Protein AF-A0A7Y4ZW17-F1 (afdb_monomer_lite)

Secondary structure (DSSP, 8-state):
---------PPP-----TT-GGGEETTEE---THHHHHHHHIIIIIHHHHHHHHHHHHHTSTT-HHHHHHHHHHHHHHHHHHHHHHHHHHHHHHHHHHHHHHHHHTT-HHHHHHHHHHHHHH---HHHHHHHHHHHHHHHHHTT-HHHHHHHHHHHHHTS-TTS-HHHHHHHHHHHHHHHHHHHHHHT-HHHHHHHHHHHHHHHHHHHH--SHHHHHHHSS-TTTHHHHHHHHTSSTT--HHHHHHHHHHHHHHHTT-HHHHHHHHHHTHHHHHHH--HHHHHHHHHHHHHHHHHHHHHHHTTS--PPPPPPPP-SHHHHHHHHHHSTT------

Structure (mmCIF, N/CA/C/O backbone):
data_AF-A0A7Y4ZW17-F1
#
_entry.id   AF-A0A7Y4ZW17-F1
#
loop_
_atom_site.group_PDB
_atom_site.id
_atom_site.type_symbol
_atom_site.label_atom_id
_atom_site.label_alt_id
_atom_site.label_comp_id
_atom_site.label_asym_id
_atom_site.label_entity_id
_atom_site.label_seq_id
_atom_site.pdbx_PDB_ins_code
_atom_site.Cartn_x
_atom_site.Cartn_y
_atom_site.Cartn_z
_atom_site.occupancy
_atom_site.B_iso_or_equiv
_atom_site.auth_seq_id
_atom_site.auth_comp_id
_atom_site.auth_asym_id
_atom_site.auth_atom_id
_atom_site.pdbx_PDB_model_num
ATOM 1 N N . MET A 1 1 ? 26.523 16.637 28.350 1.00 40.78 1 MET A N 1
ATOM 2 C CA . MET A 1 1 ? 26.643 15.322 27.684 1.00 40.78 1 MET A CA 1
ATOM 3 C C . MET A 1 1 ? 25.405 14.514 28.031 1.00 40.78 1 MET A C 1
ATOM 5 O O . MET A 1 1 ? 25.320 14.005 29.138 1.00 40.78 1 MET A O 1
ATOM 9 N N . ALA A 1 2 ? 24.405 14.506 27.150 1.00 38.03 2 ALA A N 1
ATOM 10 C CA . ALA A 1 2 ? 23.220 13.669 27.326 1.00 38.03 2 ALA A CA 1
ATOM 11 C C . ALA A 1 2 ? 23.544 12.246 26.834 1.00 38.03 2 ALA A C 1
ATOM 13 O O . ALA A 1 2 ? 24.223 12.121 25.811 1.00 38.03 2 ALA A O 1
ATOM 14 N N . PRO A 1 3 ? 23.116 11.188 27.540 1.00 51.50 3 PRO A N 1
ATOM 15 C CA . PRO A 1 3 ? 23.379 9.822 27.116 1.00 51.50 3 PRO A CA 1
ATOM 16 C C . PRO A 1 3 ? 22.641 9.554 25.802 1.00 51.50 3 PRO A C 1
ATOM 18 O O . PRO A 1 3 ? 21.432 9.765 25.705 1.00 51.50 3 PRO A O 1
ATOM 21 N N . HIS A 1 4 ? 23.383 9.106 24.788 1.00 37.06 4 HIS A N 1
ATOM 22 C CA . HIS A 1 4 ? 22.825 8.557 23.558 1.00 37.06 4 HIS A CA 1
ATOM 23 C C . HIS A 1 4 ? 21.960 7.349 23.926 1.00 37.06 4 HIS A C 1
ATOM 25 O O . HIS A 1 4 ? 22.468 6.254 24.159 1.00 37.06 4 HIS A O 1
ATOM 31 N N . GLY A 1 5 ? 20.651 7.575 24.044 1.00 39.25 5 GLY A N 1
ATOM 32 C CA . GLY A 1 5 ? 19.679 6.510 24.210 1.00 39.25 5 GLY A CA 1
ATOM 33 C C . GLY A 1 5 ? 19.800 5.552 23.035 1.00 39.25 5 GLY A C 1
ATOM 34 O O . GLY A 1 5 ? 19.786 5.991 21.885 1.00 39.25 5 GLY A O 1
ATOM 35 N N . ASN A 1 6 ? 19.943 4.262 23.346 1.00 39.78 6 ASN A N 1
ATOM 36 C CA . ASN A 1 6 ? 19.816 3.165 22.398 1.00 39.78 6 ASN A CA 1
ATOM 37 C C . ASN A 1 6 ? 18.575 3.415 21.539 1.00 39.78 6 ASN A C 1
ATOM 39 O O . ASN A 1 6 ? 17.450 3.245 22.009 1.00 39.78 6 ASN A O 1
ATOM 43 N N . THR A 1 7 ? 18.769 3.850 20.295 1.00 39.09 7 THR A N 1
ATOM 44 C CA . THR A 1 7 ? 17.712 3.806 19.297 1.00 39.09 7 THR A CA 1
ATOM 45 C C . THR A 1 7 ? 17.320 2.337 19.195 1.00 39.09 7 THR A C 1
ATOM 47 O O . THR A 1 7 ? 18.188 1.522 18.869 1.00 39.09 7 THR A O 1
ATOM 50 N N . PRO A 1 8 ? 16.073 1.954 19.535 1.00 42.62 8 PRO A N 1
ATOM 51 C CA . PRO A 1 8 ? 15.635 0.584 19.333 1.00 42.62 8 PRO A CA 1
ATOM 52 C C . PRO A 1 8 ? 15.929 0.253 17.875 1.00 42.62 8 PRO A C 1
ATOM 54 O O . PRO A 1 8 ? 15.522 0.996 16.976 1.00 42.62 8 PRO A O 1
ATOM 57 N N . SER A 1 9 ? 16.733 -0.790 17.660 1.00 40.03 9 SER A N 1
ATOM 58 C CA . SER A 1 9 ? 17.043 -1.291 16.330 1.00 40.03 9 SER A CA 1
ATOM 59 C C . SER A 1 9 ? 15.716 -1.440 15.608 1.00 40.03 9 SER A C 1
ATOM 61 O O . SER A 1 9 ? 14.837 -2.171 16.069 1.00 40.03 9 SER A O 1
ATOM 63 N N . ALA A 1 10 ? 15.535 -0.658 14.537 1.00 38.03 10 ALA A N 1
ATOM 64 C CA . ALA A 1 10 ? 14.322 -0.720 13.744 1.00 38.03 10 ALA A CA 1
ATOM 65 C C . ALA A 1 10 ? 14.086 -2.203 13.431 1.00 38.03 10 ALA A C 1
ATOM 67 O O . ALA A 1 10 ? 15.030 -2.849 12.957 1.00 38.03 10 ALA A O 1
ATOM 68 N N . PRO A 1 11 ? 12.907 -2.765 13.765 1.00 43.19 11 PRO A N 1
ATOM 69 C CA . PRO A 1 11 ? 12.639 -4.168 13.508 1.00 43.19 11 PRO A CA 1
ATOM 70 C C . PRO A 1 11 ? 12.982 -4.413 12.046 1.00 43.19 11 PRO A C 1
ATOM 72 O O . PRO A 1 11 ? 12.524 -3.660 11.180 1.00 43.19 11 PRO A O 1
ATOM 75 N N . ALA A 1 12 ? 13.882 -5.372 11.799 1.00 41.56 12 ALA A N 1
ATOM 76 C CA . ALA A 1 12 ? 14.305 -5.722 10.454 1.00 41.56 12 ALA A CA 1
ATOM 77 C C . ALA A 1 12 ? 13.032 -5.855 9.625 1.00 41.56 12 ALA A C 1
ATOM 79 O O . ALA A 1 12 ? 12.174 -6.662 9.983 1.00 41.56 12 ALA A O 1
ATOM 80 N N . VAL A 1 13 ? 12.870 -4.990 8.613 1.00 40.97 13 VAL A N 1
ATOM 81 C CA . VAL A 1 13 ? 11.677 -4.987 7.762 1.00 40.97 13 VAL A CA 1
ATOM 82 C C . VAL A 1 13 ? 11.509 -6.432 7.324 1.00 40.97 13 VAL A C 1
ATOM 84 O O . VAL A 1 13 ? 12.425 -6.930 6.659 1.00 40.97 13 VAL A O 1
ATOM 87 N N . PRO A 1 14 ? 10.446 -7.134 7.763 1.00 46.31 14 PRO A N 1
ATOM 88 C CA . PRO A 1 14 ? 10.326 -8.547 7.485 1.00 46.31 14 PRO A CA 1
ATOM 89 C C . PRO A 1 14 ? 10.410 -8.661 5.976 1.00 46.31 14 PRO A C 1
ATOM 91 O O . PRO A 1 14 ? 9.645 -8.008 5.260 1.00 46.31 14 PRO A O 1
ATOM 94 N N . VAL A 1 15 ? 11.429 -9.387 5.504 1.00 49.66 15 VAL A N 1
ATOM 95 C CA . VAL A 1 15 ? 11.548 -9.781 4.105 1.00 49.66 15 VAL A CA 1
ATOM 96 C C . VAL A 1 15 ? 10.171 -10.301 3.761 1.00 49.66 15 VAL A C 1
ATOM 98 O O . VAL A 1 15 ? 9.761 -11.293 4.358 1.00 49.66 15 VAL A O 1
ATOM 101 N N . ALA A 1 16 ? 9.447 -9.530 2.939 1.00 54.59 16 ALA A N 1
ATOM 102 C CA . ALA A 1 16 ? 8.042 -9.738 2.635 1.00 54.59 16 ALA A CA 1
ATOM 103 C C . ALA A 1 16 ? 7.811 -11.238 2.522 1.00 54.59 16 ALA A C 1
ATOM 105 O O . ALA A 1 16 ? 8.416 -11.858 1.643 1.00 54.59 16 ALA A O 1
ATOM 106 N N . ASP A 1 17 ? 7.083 -11.795 3.496 1.00 62.78 17 ASP A N 1
ATOM 107 C CA . ASP A 1 17 ? 7.060 -13.234 3.724 1.00 62.78 17 ASP A CA 1
ATOM 108 C C . ASP A 1 17 ? 6.802 -13.905 2.377 1.00 62.78 17 ASP A C 1
ATOM 110 O O . ASP A 1 17 ? 5.799 -13.616 1.718 1.00 62.78 17 ASP A O 1
ATOM 114 N N . ALA A 1 18 ? 7.744 -14.725 1.903 1.00 62.88 18 ALA A N 1
ATOM 115 C CA . ALA A 1 18 ? 7.663 -15.341 0.578 1.00 62.88 18 ALA A CA 1
ATOM 116 C C . ALA A 1 18 ? 6.393 -16.209 0.425 1.00 62.88 18 ALA A C 1
ATOM 118 O O . ALA A 1 18 ? 6.047 -16.646 -0.682 1.00 62.88 18 ALA A O 1
ATOM 119 N N . GLN A 1 19 ? 5.706 -16.453 1.544 1.00 80.06 19 GLN A N 1
ATOM 120 C CA . GLN A 1 19 ? 4.436 -17.144 1.666 1.00 80.06 19 GLN A CA 1
ATOM 121 C C . GLN A 1 19 ? 3.202 -16.237 1.522 1.00 80.06 19 GLN A C 1
ATOM 123 O O . GLN A 1 19 ? 2.130 -16.758 1.221 1.00 80.06 19 GLN A O 1
ATOM 128 N N . ASN A 1 20 ? 3.321 -14.913 1.663 1.00 84.62 20 ASN A N 1
ATOM 129 C CA . ASN A 1 20 ? 2.179 -14.003 1.593 1.00 84.62 20 ASN A CA 1
ATOM 130 C C . ASN A 1 20 ? 1.561 -14.020 0.183 1.00 84.62 20 ASN A C 1
ATOM 132 O O . ASN A 1 20 ? 2.193 -13.705 -0.835 1.00 84.62 20 ASN A O 1
ATOM 136 N N . ARG A 1 21 ? 0.290 -14.431 0.135 1.00 89.00 21 ARG A N 1
ATOM 137 C CA . ARG A 1 21 ? -0.445 -14.722 -1.102 1.00 89.00 21 ARG A CA 1
ATOM 138 C C . ARG A 1 21 ? -0.661 -13.490 -1.970 1.00 89.00 21 ARG A C 1
ATOM 140 O O . ARG A 1 21 ? -0.720 -13.614 -3.191 1.00 89.00 21 ARG A O 1
ATOM 147 N N . TYR A 1 22 ? -0.692 -12.302 -1.374 1.00 89.44 22 TYR A N 1
ATOM 148 C CA . TYR A 1 22 ? -0.877 -11.049 -2.098 1.00 89.44 22 TYR A CA 1
ATOM 149 C C . TYR A 1 22 ? 0.342 -10.685 -2.953 1.00 89.44 22 TYR A C 1
ATOM 151 O O . TYR A 1 22 ? 0.195 -10.008 -3.972 1.00 89.44 22 TYR A O 1
ATOM 159 N N . PHE A 1 23 ? 1.523 -11.233 -2.642 1.00 87.12 23 PHE A N 1
ATOM 160 C CA . PHE A 1 23 ? 2.715 -11.133 -3.489 1.00 87.12 23 PHE A CA 1
ATOM 161 C C . PHE A 1 23 ? 2.816 -12.238 -4.547 1.00 87.12 23 PHE A C 1
ATOM 163 O O . PHE A 1 23 ? 3.849 -12.341 -5.212 1.00 87.12 23 PHE A O 1
ATOM 170 N N . ARG A 1 24 ? 1.790 -13.082 -4.726 1.00 85.75 24 ARG A N 1
ATOM 171 C CA . ARG A 1 24 ? 1.822 -14.215 -5.659 1.00 85.75 24 ARG A CA 1
ATOM 172 C C . ARG A 1 24 ? 0.775 -14.088 -6.760 1.00 85.75 24 ARG A C 1
ATOM 174 O O . ARG A 1 24 ? -0.412 -13.956 -6.490 1.00 85.75 24 ARG A O 1
ATOM 181 N N . ARG A 1 25 ? 1.214 -14.235 -8.012 1.00 81.25 25 ARG A N 1
ATOM 182 C CA . ARG A 1 25 ? 0.354 -14.319 -9.200 1.00 81.25 25 ARG A CA 1
ATOM 183 C C . ARG A 1 25 ? 0.498 -15.700 -9.832 1.00 81.25 25 ARG A C 1
ATOM 185 O O . ARG A 1 25 ? 1.595 -16.077 -10.244 1.00 81.25 25 ARG A O 1
ATOM 192 N N . GLY A 1 26 ? -0.591 -16.470 -9.888 1.00 77.06 26 GLY A N 1
ATOM 193 C CA . GLY A 1 26 ? -0.573 -17.839 -10.428 1.00 77.06 26 GLY A CA 1
ATOM 194 C C . GLY A 1 26 ? 0.421 -18.760 -9.705 1.00 77.06 26 GLY A C 1
ATOM 195 O O . GLY A 1 26 ? 1.160 -19.499 -10.348 1.00 77.06 26 GLY A O 1
ATOM 196 N N . GLY A 1 27 ? 0.528 -18.634 -8.376 1.00 76.69 27 GLY A N 1
ATOM 197 C CA . GLY A 1 27 ? 1.452 -19.414 -7.541 1.00 76.69 27 GLY A CA 1
ATOM 198 C C . GLY A 1 27 ? 2.922 -18.976 -7.592 1.00 76.69 27 GLY A C 1
ATOM 199 O O . GLY A 1 27 ? 3.729 -19.456 -6.798 1.00 76.69 27 GLY A O 1
ATOM 200 N N . ARG A 1 28 ? 3.289 -18.036 -8.472 1.00 78.31 28 ARG A N 1
ATOM 201 C CA . ARG A 1 28 ? 4.648 -17.485 -8.562 1.00 78.31 28 ARG A CA 1
ATOM 202 C C . ARG A 1 28 ? 4.730 -16.159 -7.822 1.00 78.31 28 ARG A C 1
ATOM 204 O O . ARG A 1 28 ? 3.830 -15.332 -7.947 1.00 78.31 28 ARG A O 1
ATOM 211 N N . LEU A 1 29 ? 5.827 -15.934 -7.099 1.00 80.31 29 LEU A N 1
ATOM 212 C CA . LEU A 1 29 ? 6.138 -14.613 -6.554 1.00 80.31 29 LEU A CA 1
ATOM 213 C C . LEU A 1 29 ? 6.155 -13.598 -7.697 1.00 80.31 29 LEU A C 1
ATOM 215 O O . LEU A 1 29 ? 6.773 -13.840 -8.740 1.00 80.31 29 LEU A O 1
ATOM 219 N N . VAL A 1 30 ? 5.464 -12.477 -7.504 1.00 77.12 30 VAL A N 1
ATOM 220 C CA . VAL A 1 30 ? 5.520 -11.332 -8.407 1.00 77.12 30 VAL A CA 1
ATOM 221 C C . VAL A 1 30 ? 6.983 -10.889 -8.441 1.00 77.12 30 VAL A C 1
ATOM 223 O O . VAL A 1 30 ? 7.502 -10.339 -7.470 1.00 77.12 30 VAL A O 1
ATOM 226 N N . ARG A 1 31 ? 7.678 -11.271 -9.524 1.00 63.75 31 ARG A N 1
ATOM 227 C CA . ARG A 1 31 ? 9.139 -11.186 -9.657 1.00 63.75 31 ARG A CA 1
ATOM 228 C C . ARG A 1 31 ? 9.640 -9.770 -9.360 1.00 63.75 31 ARG A C 1
ATOM 230 O O . ARG A 1 31 ? 8.960 -8.781 -9.623 1.00 63.75 31 ARG A O 1
ATOM 237 N N . GLY A 1 32 ? 10.851 -9.698 -8.806 1.00 67.88 32 GLY A N 1
ATOM 238 C CA . GLY A 1 32 ? 11.499 -8.447 -8.420 1.00 67.88 32 GLY A CA 1
ATOM 239 C C . GLY A 1 32 ? 11.709 -7.472 -9.584 1.00 67.88 32 GLY A C 1
ATOM 240 O O . GLY A 1 32 ? 11.602 -7.823 -10.757 1.00 67.88 32 GLY A O 1
ATOM 241 N N . ARG A 1 33 ? 12.077 -6.234 -9.237 1.00 79.00 33 ARG A N 1
ATOM 242 C CA . ARG A 1 33 ? 12.256 -5.093 -10.161 1.00 79.00 33 ARG A CA 1
ATOM 243 C C . ARG A 1 33 ? 13.288 -5.339 -11.272 1.00 79.00 33 ARG A C 1
ATOM 245 O O . ARG A 1 33 ? 13.320 -4.593 -12.237 1.00 79.00 33 ARG A O 1
ATOM 252 N N . LEU A 1 34 ? 14.121 -6.369 -11.138 1.00 82.69 34 LEU A N 1
ATOM 253 C CA . LEU A 1 34 ? 15.294 -6.599 -11.976 1.00 82.69 34 LEU A CA 1
ATOM 254 C C . LEU A 1 34 ? 14.965 -6.741 -13.457 1.00 82.69 34 LEU A C 1
ATOM 256 O O . LEU A 1 34 ? 15.614 -6.090 -14.258 1.00 82.69 34 LEU A O 1
ATOM 260 N N . LEU A 1 35 ? 13.965 -7.544 -13.828 1.00 84.44 35 LEU A N 1
ATOM 261 C CA . LEU A 1 35 ? 13.650 -7.759 -15.241 1.00 84.44 35 LEU A CA 1
ATOM 262 C C . LEU A 1 35 ? 13.133 -6.482 -15.929 1.00 84.44 35 LEU A C 1
ATOM 264 O O . LEU A 1 35 ? 13.744 -6.076 -16.914 1.00 84.44 35 LEU A O 1
ATOM 268 N N . PRO A 1 36 ? 12.071 -5.807 -15.439 1.00 84.12 36 PRO A N 1
ATOM 269 C CA . PRO A 1 36 ? 11.607 -4.575 -16.074 1.00 84.12 36 PRO A CA 1
ATOM 270 C C . PRO A 1 36 ? 12.647 -3.451 -16.002 1.00 84.12 36 PRO A C 1
ATOM 272 O O . PRO A 1 36 ? 12.784 -2.704 -16.967 1.00 84.12 36 PRO A O 1
ATOM 275 N N . SER A 1 37 ? 13.426 -3.356 -14.917 1.00 85.31 37 SER A N 1
ATOM 276 C CA . SER A 1 37 ? 14.531 -2.397 -14.834 1.00 85.31 37 SER A CA 1
ATOM 277 C C . SER A 1 37 ? 15.639 -2.710 -15.839 1.00 85.31 37 SER A C 1
ATOM 279 O O . SER A 1 37 ? 16.103 -1.802 -16.513 1.00 85.31 37 SER A O 1
ATOM 281 N N . ALA A 1 38 ? 16.060 -3.967 -15.976 1.00 86.81 38 ALA A N 1
ATOM 282 C CA . ALA A 1 38 ? 17.097 -4.358 -16.929 1.00 86.81 38 ALA A CA 1
ATOM 283 C C . ALA A 1 38 ? 16.641 -4.135 -18.371 1.00 86.81 38 ALA A C 1
ATOM 285 O O . ALA A 1 38 ? 17.423 -3.649 -19.178 1.00 86.81 38 ALA A O 1
ATOM 286 N N . LEU A 1 39 ? 15.374 -4.428 -18.678 1.00 86.12 39 LEU A N 1
ATOM 287 C CA . LEU A 1 39 ? 14.802 -4.143 -19.989 1.00 86.12 39 LEU A CA 1
ATOM 288 C C . LEU A 1 39 ? 14.816 -2.641 -20.271 1.00 86.12 39 LEU A C 1
ATOM 290 O O . LEU A 1 39 ? 15.387 -2.240 -21.273 1.00 86.12 39 LEU A O 1
ATOM 294 N N . LEU A 1 40 ? 14.267 -1.814 -19.375 1.00 84.81 40 LEU A N 1
ATOM 295 C CA . LEU A 1 40 ? 14.151 -0.372 -19.607 1.00 84.81 40 LEU A CA 1
ATOM 296 C C . LEU A 1 40 ? 15.491 0.363 -19.534 1.00 84.81 40 LEU A C 1
ATOM 298 O O . LEU A 1 40 ? 15.818 1.115 -20.441 1.00 84.81 40 LEU A O 1
ATOM 302 N N . PHE A 1 41 ? 16.286 0.170 -18.481 1.00 85.94 41 PHE A N 1
ATOM 303 C CA . PHE A 1 41 ? 17.579 0.851 -18.352 1.00 85.94 41 PHE A CA 1
ATOM 304 C C . PHE A 1 41 ? 18.628 0.270 -19.300 1.00 85.94 41 PHE A C 1
ATOM 306 O O . PHE A 1 41 ? 19.450 1.016 -19.830 1.00 85.94 41 PHE A O 1
ATOM 313 N N . GLY A 1 42 ? 18.585 -1.039 -19.558 1.00 86.81 42 GLY A N 1
ATOM 314 C CA . GLY A 1 42 ? 19.458 -1.671 -20.542 1.00 86.81 42 GLY A CA 1
ATOM 315 C C . GLY A 1 42 ? 19.196 -1.146 -21.949 1.00 86.81 42 GLY A C 1
ATOM 316 O O . GLY A 1 42 ? 20.148 -0.866 -22.670 1.00 86.81 42 GLY A O 1
ATOM 317 N N . SER A 1 43 ? 17.934 -0.931 -22.326 1.00 86.06 43 SER A N 1
ATOM 318 C CA . SER A 1 43 ? 17.590 -0.397 -23.645 1.00 86.06 43 SER A CA 1
ATOM 319 C C . SER A 1 43 ? 17.699 1.131 -23.741 1.00 86.06 43 SER A C 1
ATOM 321 O O . SER A 1 43 ? 17.967 1.645 -24.822 1.00 86.06 43 SER A O 1
ATOM 323 N N . LEU A 1 44 ? 17.531 1.861 -22.632 1.00 87.88 44 LEU A N 1
ATOM 324 C CA . LEU A 1 44 ? 17.635 3.324 -22.597 1.00 87.88 44 LEU A CA 1
ATOM 325 C C . LEU A 1 44 ? 19.087 3.811 -22.516 1.00 87.88 44 LEU A C 1
ATOM 327 O O . LEU A 1 44 ? 19.443 4.778 -23.180 1.00 87.88 44 LEU A O 1
ATOM 331 N N . LEU A 1 45 ? 19.916 3.169 -21.689 1.00 89.00 45 LEU A N 1
ATOM 332 C CA . LEU A 1 45 ? 21.293 3.601 -21.429 1.00 89.00 45 LEU A CA 1
ATOM 333 C C . LEU A 1 45 ? 22.316 2.612 -21.984 1.00 89.00 45 LEU A C 1
ATOM 335 O O . LEU A 1 45 ? 23.284 3.035 -22.602 1.00 89.00 45 LEU A O 1
ATOM 339 N N . GLY A 1 46 ? 22.114 1.307 -21.801 1.00 92.12 46 GLY A N 1
ATOM 340 C CA . GLY A 1 46 ? 23.103 0.294 -22.180 1.00 92.12 46 GLY A CA 1
ATOM 341 C C . GLY A 1 46 ? 23.314 0.192 -23.692 1.00 92.12 46 GLY A C 1
ATOM 342 O O . GLY A 1 46 ? 24.374 0.550 -24.204 1.00 92.12 46 GLY A O 1
ATOM 343 N N . ALA A 1 47 ? 22.297 -0.283 -24.411 1.00 92.19 47 ALA A N 1
ATOM 344 C CA . ALA A 1 47 ? 22.384 -0.534 -25.846 1.00 92.19 47 ALA A CA 1
ATOM 345 C C . ALA A 1 47 ? 22.725 0.730 -26.660 1.00 92.19 47 ALA A C 1
ATOM 347 O O . ALA A 1 47 ? 23.642 0.650 -27.477 1.00 92.19 47 ALA A O 1
ATOM 348 N N . PRO A 1 48 ? 22.104 1.906 -26.423 1.00 94.25 48 PRO A N 1
ATOM 349 C CA . PRO A 1 48 ? 22.460 3.117 -27.153 1.00 94.25 48 PRO A CA 1
ATOM 350 C C . PRO A 1 48 ? 23.906 3.543 -26.904 1.00 94.25 48 PRO A C 1
ATOM 352 O O . PRO A 1 48 ? 24.594 3.891 -27.855 1.00 94.25 48 PRO A O 1
ATOM 355 N N . THR A 1 49 ? 24.407 3.450 -25.666 1.00 93.94 49 THR A N 1
ATOM 356 C CA . THR A 1 49 ? 25.802 3.810 -25.361 1.00 93.94 49 THR A CA 1
ATOM 357 C C . THR A 1 49 ? 26.780 2.900 -26.094 1.00 93.94 49 THR A C 1
ATOM 359 O O . THR A 1 49 ? 27.697 3.393 -26.745 1.00 93.94 49 THR A O 1
ATOM 362 N N . VAL A 1 50 ? 26.568 1.580 -26.047 1.00 95.62 50 VAL A N 1
ATOM 363 C CA . VAL A 1 50 ? 27.424 0.619 -26.763 1.00 95.62 50 VAL A CA 1
ATOM 364 C C . VAL A 1 50 ? 27.402 0.891 -28.267 1.00 95.62 50 VAL A C 1
ATOM 366 O O . VAL A 1 50 ? 28.454 0.932 -28.898 1.00 95.62 50 VAL A O 1
ATOM 369 N N . LEU A 1 51 ? 26.224 1.134 -28.843 1.00 96.31 51 LEU A N 1
ATOM 370 C CA . LEU A 1 51 ? 26.077 1.405 -30.273 1.00 96.31 51 LEU A CA 1
ATOM 371 C C . LEU A 1 51 ? 26.691 2.746 -30.694 1.00 96.31 51 LEU A C 1
ATOM 373 O O . LEU A 1 51 ? 27.280 2.818 -31.767 1.00 96.31 51 LEU A O 1
ATOM 377 N N . VAL A 1 52 ? 26.618 3.785 -29.858 1.00 96.38 52 VAL A N 1
ATOM 378 C CA . VAL A 1 52 ? 27.290 5.072 -30.106 1.00 96.38 52 VAL A CA 1
ATOM 379 C C . VAL A 1 52 ? 28.810 4.918 -30.048 1.00 96.38 52 VAL A C 1
ATOM 381 O O . VAL A 1 52 ? 29.505 5.454 -30.908 1.00 96.38 52 VAL A O 1
ATOM 384 N N . VAL A 1 53 ? 29.337 4.151 -29.088 1.00 97.12 53 VAL A N 1
ATOM 385 C CA . VAL A 1 53 ? 30.777 3.847 -29.020 1.00 97.12 53 VAL A CA 1
ATOM 386 C C . VAL A 1 53 ? 31.226 3.090 -30.270 1.00 97.12 53 VAL A C 1
ATOM 388 O O . VAL A 1 53 ? 32.223 3.466 -30.881 1.00 97.12 53 VAL A O 1
ATOM 391 N N . LEU A 1 54 ? 30.471 2.074 -30.699 1.00 97.12 54 LEU A N 1
ATOM 392 C CA . LEU A 1 54 ? 30.749 1.345 -31.940 1.00 97.12 54 LEU A CA 1
ATOM 393 C C . LEU A 1 54 ? 30.671 2.251 -33.173 1.00 97.12 54 LEU A C 1
ATOM 395 O O . LEU A 1 54 ? 31.531 2.156 -34.042 1.00 97.12 54 LEU A O 1
ATOM 399 N N . ALA A 1 55 ? 29.696 3.160 -33.234 1.00 96.75 55 ALA A N 1
ATOM 400 C CA . ALA A 1 55 ? 29.590 4.132 -34.317 1.00 96.75 55 ALA A CA 1
ATOM 401 C C . ALA A 1 55 ? 30.831 5.035 -34.393 1.00 96.75 55 ALA A C 1
ATOM 403 O O . ALA A 1 55 ? 31.357 5.255 -35.479 1.00 96.75 55 ALA A O 1
ATOM 404 N N . GLY A 1 56 ? 31.337 5.504 -33.247 1.00 96.06 56 GLY A N 1
ATOM 405 C CA . GLY A 1 56 ? 32.576 6.281 -33.181 1.00 96.06 56 GLY A CA 1
ATOM 406 C C . GLY A 1 56 ? 33.807 5.480 -33.616 1.00 96.06 56 GLY A C 1
ATOM 407 O O . GLY A 1 56 ? 34.632 5.995 -34.363 1.00 96.06 56 GLY A O 1
ATOM 408 N N . LEU A 1 57 ? 33.906 4.211 -33.200 1.00 97.25 57 LEU A N 1
ATOM 409 C CA . LEU A 1 57 ? 35.002 3.321 -33.599 1.00 97.25 57 LEU A CA 1
ATOM 410 C C . LEU A 1 57 ? 34.991 3.036 -35.105 1.00 97.25 57 LEU A C 1
ATOM 412 O O . LEU A 1 57 ? 36.027 3.161 -35.748 1.00 97.25 57 LEU A O 1
ATOM 416 N N . PHE A 1 58 ? 33.837 2.689 -35.682 1.00 97.38 58 PHE A N 1
ATOM 417 C CA . PHE A 1 58 ? 33.724 2.443 -37.122 1.00 97.38 58 PHE A CA 1
ATOM 418 C C . PHE A 1 58 ? 33.895 3.718 -37.945 1.00 97.38 58 PHE A C 1
ATOM 420 O O . PHE A 1 58 ? 34.472 3.661 -39.021 1.00 97.38 58 PHE A O 1
ATOM 427 N N . GLY A 1 59 ? 33.459 4.870 -37.429 1.00 96.19 59 GLY A N 1
ATOM 428 C CA . GLY A 1 59 ? 33.653 6.160 -38.092 1.00 96.19 59 GLY A CA 1
ATOM 429 C C . GLY A 1 59 ? 35.110 6.627 -38.125 1.00 96.19 59 GLY A C 1
ATOM 430 O O . GLY A 1 59 ? 35.439 7.504 -38.914 1.00 96.19 59 GLY A O 1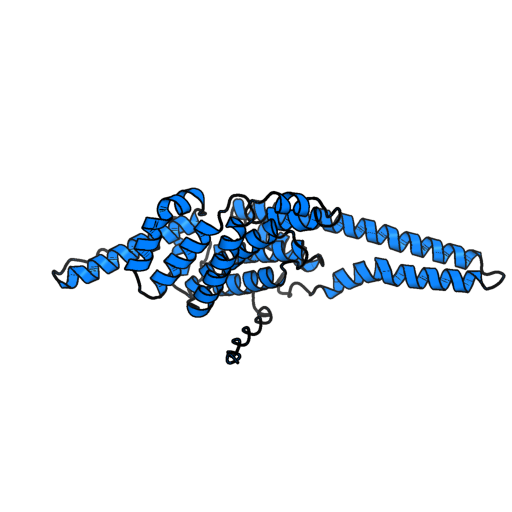
ATOM 431 N N . ALA A 1 60 ? 35.979 6.050 -37.290 1.00 96.44 60 ALA A N 1
ATOM 432 C CA . ALA A 1 60 ? 37.413 6.332 -37.281 1.00 96.44 60 ALA A CA 1
ATOM 433 C C . ALA A 1 60 ? 38.222 5.443 -38.247 1.00 96.44 60 ALA A C 1
ATOM 435 O O . ALA A 1 60 ? 39.431 5.632 -38.365 1.00 96.44 60 ALA A O 1
ATOM 436 N N . ILE A 1 61 ? 37.588 4.460 -38.898 1.00 97.44 61 ILE A N 1
ATOM 437 C CA . ILE A 1 61 ? 38.232 3.517 -39.819 1.00 97.44 61 ILE A CA 1
ATOM 438 C C . ILE A 1 61 ? 37.727 3.797 -41.239 1.00 97.44 61 ILE A C 1
ATOM 440 O O . ILE A 1 61 ? 36.533 3.656 -41.508 1.00 97.44 61 ILE A O 1
ATOM 444 N N . ASP A 1 62 ? 38.639 4.144 -42.150 1.00 95.62 62 ASP A N 1
ATOM 445 C CA . ASP A 1 62 ? 38.312 4.402 -43.558 1.00 95.62 62 ASP A CA 1
ATOM 446 C C . ASP A 1 62 ? 37.615 3.187 -44.205 1.00 95.62 62 ASP A C 1
ATOM 448 O O . ASP A 1 62 ? 38.066 2.045 -44.071 1.00 95.62 62 ASP A O 1
ATOM 452 N N . GLY A 1 63 ? 36.510 3.422 -44.918 1.00 95.19 63 GLY A N 1
ATOM 453 C CA . GLY A 1 63 ? 35.726 2.385 -45.597 1.00 95.19 63 GLY A CA 1
ATOM 454 C C . GLY A 1 63 ? 34.661 1.685 -44.741 1.00 95.19 63 GLY A C 1
ATOM 455 O O . GLY A 1 63 ? 33.973 0.794 -45.246 1.00 95.19 63 GLY A O 1
ATOM 456 N N . LEU A 1 64 ? 34.496 2.056 -43.462 1.00 97.19 64 LEU A N 1
ATOM 457 C CA . LEU A 1 64 ? 33.441 1.540 -42.570 1.00 97.19 64 LEU A CA 1
ATOM 458 C C . LEU A 1 64 ? 32.354 2.579 -42.232 1.00 97.19 64 LEU A C 1
ATOM 460 O O . LEU A 1 64 ? 31.579 2.396 -41.288 1.00 97.19 64 LEU A O 1
ATOM 464 N N . GLU A 1 65 ? 32.223 3.642 -43.025 1.00 96.94 65 GLU A N 1
ATOM 465 C CA . GLU A 1 65 ? 31.323 4.770 -42.754 1.00 96.94 65 GLU A CA 1
ATOM 466 C C . GLU A 1 65 ? 29.853 4.332 -42.711 1.00 96.94 65 GLU A C 1
ATOM 468 O O . GLU A 1 65 ? 29.080 4.779 -41.863 1.00 96.94 65 GLU A O 1
ATOM 473 N N . ILE A 1 66 ? 29.462 3.399 -43.587 1.00 96.25 66 ILE A N 1
ATOM 474 C CA . ILE A 1 66 ? 28.098 2.852 -43.618 1.00 96.25 66 ILE A CA 1
ATOM 475 C C . ILE A 1 66 ? 27.771 2.151 -42.294 1.00 96.25 66 ILE A C 1
ATOM 477 O O . ILE A 1 66 ? 26.682 2.334 -41.748 1.00 96.25 66 ILE A O 1
ATOM 481 N N . LEU A 1 67 ? 28.711 1.372 -41.750 1.00 96.12 67 LEU A N 1
ATOM 482 C CA . LEU A 1 67 ? 28.505 0.657 -40.492 1.00 96.12 67 LEU A CA 1
ATOM 483 C C . LEU A 1 67 ? 28.406 1.634 -39.314 1.00 96.12 67 LEU A C 1
ATOM 485 O O . LEU A 1 67 ? 27.555 1.450 -38.443 1.00 96.12 67 LEU A O 1
ATOM 489 N N . ALA A 1 68 ? 29.197 2.710 -39.329 1.00 96.75 68 ALA A N 1
ATOM 490 C CA . ALA A 1 68 ? 29.104 3.787 -38.347 1.00 96.75 68 ALA A CA 1
ATOM 491 C C . ALA A 1 68 ? 27.709 4.436 -38.335 1.00 96.75 68 ALA A C 1
ATOM 493 O O . ALA A 1 68 ? 27.087 4.564 -37.276 1.00 96.75 68 ALA A O 1
ATOM 494 N N . VAL A 1 69 ? 27.176 4.775 -39.515 1.00 97.12 69 VAL A N 1
ATOM 495 C CA . VAL A 1 69 ? 25.829 5.352 -39.665 1.00 97.12 69 VAL A CA 1
ATOM 496 C C . VAL A 1 69 ? 24.750 4.377 -39.190 1.00 97.12 69 VAL A C 1
ATOM 498 O O . VAL A 1 69 ? 23.840 4.782 -38.465 1.00 97.12 69 VAL A O 1
ATOM 501 N N . LEU A 1 70 ? 24.853 3.091 -39.538 1.00 97.44 70 LEU A N 1
ATOM 502 C CA . LEU A 1 70 ? 23.905 2.066 -39.089 1.00 97.44 70 LEU A CA 1
ATOM 503 C C . LEU A 1 70 ? 23.909 1.907 -37.564 1.00 97.44 70 LEU A C 1
ATOM 505 O O . LEU A 1 70 ? 22.839 1.846 -36.955 1.00 97.44 70 LEU A O 1
ATOM 509 N N . CYS A 1 71 ? 25.085 1.885 -36.931 1.00 97.50 71 CYS A N 1
ATOM 510 C CA . CYS A 1 71 ? 25.202 1.832 -35.475 1.00 97.50 71 CYS A CA 1
ATOM 511 C C . CYS A 1 71 ? 24.571 3.062 -34.809 1.00 97.50 71 CYS A C 1
ATOM 513 O O . CYS A 1 71 ? 23.805 2.909 -33.856 1.00 97.50 71 CYS A O 1
ATOM 515 N N . ALA A 1 72 ? 24.820 4.266 -35.333 1.00 96.50 72 ALA A N 1
ATOM 516 C CA . ALA A 1 72 ? 24.221 5.496 -34.816 1.00 96.50 72 ALA A CA 1
ATOM 517 C C . ALA A 1 72 ? 22.687 5.508 -34.970 1.00 96.50 72 ALA A C 1
ATOM 519 O O . ALA A 1 72 ? 21.967 5.851 -34.029 1.00 96.50 72 ALA A O 1
ATOM 520 N N . ALA A 1 73 ? 22.172 5.077 -36.125 1.00 97.31 73 ALA A N 1
ATOM 521 C CA . ALA A 1 73 ? 20.736 4.978 -36.374 1.00 97.31 73 ALA A CA 1
ATOM 522 C C . ALA A 1 73 ? 20.062 3.956 -35.444 1.00 97.31 73 ALA A C 1
ATOM 524 O O . ALA A 1 73 ? 19.005 4.238 -34.875 1.00 97.31 73 ALA A O 1
ATOM 525 N N . LEU A 1 74 ? 20.687 2.793 -35.232 1.00 96.38 74 LEU A N 1
ATOM 526 C CA . LEU A 1 74 ? 20.183 1.782 -34.305 1.00 96.38 74 LEU A CA 1
ATOM 527 C C . LEU A 1 74 ? 20.217 2.282 -32.855 1.00 96.38 74 LEU A C 1
ATOM 529 O O . LEU A 1 74 ? 19.267 2.038 -32.113 1.00 96.38 74 LEU A O 1
ATOM 533 N N . ALA A 1 75 ? 21.254 3.030 -32.458 1.00 95.62 75 ALA A N 1
ATOM 534 C CA . ALA A 1 75 ? 21.325 3.649 -31.136 1.00 95.62 75 ALA A CA 1
ATOM 535 C C . ALA A 1 75 ? 20.144 4.599 -30.900 1.00 95.62 75 ALA A C 1
ATOM 537 O O . ALA A 1 75 ? 19.471 4.508 -29.868 1.00 95.62 75 ALA A O 1
ATOM 538 N N . ALA A 1 76 ? 19.856 5.464 -31.879 1.00 95.12 76 ALA A N 1
ATOM 539 C CA . ALA A 1 76 ? 18.717 6.372 -31.834 1.00 95.12 76 ALA A CA 1
ATOM 540 C C . ALA A 1 76 ? 17.388 5.603 -31.755 1.00 95.12 76 ALA A C 1
ATOM 542 O O . ALA A 1 76 ? 16.560 5.899 -30.893 1.00 95.12 76 ALA A O 1
ATOM 543 N N . LEU A 1 77 ? 17.198 4.576 -32.592 1.00 95.38 77 LEU A N 1
ATOM 544 C CA . LEU A 1 77 ? 15.998 3.735 -32.580 1.00 95.38 77 LEU A CA 1
ATOM 545 C C . LEU A 1 77 ? 15.790 3.060 -31.215 1.00 95.38 77 LEU A C 1
ATOM 547 O O . LEU A 1 77 ? 14.690 3.114 -30.664 1.00 95.38 77 LEU A O 1
ATOM 551 N N . CYS A 1 78 ? 16.837 2.456 -30.646 1.00 93.19 78 CYS A N 1
ATOM 552 C CA . CYS A 1 78 ? 16.782 1.828 -29.328 1.00 93.19 78 CYS A CA 1
ATOM 553 C C . CYS A 1 78 ? 16.415 2.842 -28.242 1.00 93.19 78 CYS A C 1
ATOM 555 O O . CYS A 1 78 ? 15.537 2.563 -27.424 1.00 93.19 78 CYS A O 1
ATOM 557 N N . PHE A 1 79 ? 17.028 4.026 -28.254 1.00 93.56 79 PHE A N 1
ATOM 558 C CA . PHE A 1 79 ? 16.741 5.075 -27.283 1.00 93.56 79 PHE A CA 1
ATOM 559 C C . PHE A 1 79 ? 15.285 5.555 -27.374 1.00 93.56 79 PHE A C 1
ATOM 561 O O . PHE A 1 79 ? 14.538 5.451 -26.397 1.00 93.56 79 PHE A O 1
ATOM 568 N N . PHE A 1 80 ? 14.842 6.016 -28.548 1.00 94.50 80 PHE A N 1
ATOM 569 C CA . PHE A 1 80 ? 13.484 6.537 -28.729 1.00 94.50 80 PHE A CA 1
ATOM 570 C C . PHE A 1 80 ? 12.419 5.457 -28.524 1.00 94.50 80 PHE A C 1
ATOM 572 O O . PHE A 1 80 ? 11.416 5.708 -27.855 1.00 94.50 80 PHE A O 1
ATOM 579 N N . GLY A 1 81 ? 12.654 4.237 -29.016 1.00 93.75 81 GLY A N 1
ATOM 580 C CA . GLY A 1 81 ? 11.768 3.097 -28.782 1.00 93.75 81 GLY A CA 1
ATOM 581 C C . GLY A 1 81 ? 11.601 2.789 -27.292 1.00 93.75 81 GLY A C 1
ATOM 582 O O . GLY A 1 81 ? 10.484 2.562 -26.827 1.00 93.75 81 GLY A O 1
ATOM 583 N N . SER A 1 82 ? 12.685 2.873 -26.517 1.00 91.75 82 SER A N 1
ATOM 584 C CA . SER A 1 82 ? 12.656 2.682 -25.061 1.00 91.75 82 SER A CA 1
ATOM 585 C C . SER A 1 82 ? 11.885 3.780 -24.341 1.00 91.75 82 SER A C 1
ATOM 587 O O . SER A 1 82 ? 11.107 3.485 -23.436 1.00 91.75 82 SER A O 1
ATOM 589 N N . VAL A 1 83 ? 12.057 5.040 -24.755 1.00 91.25 83 VAL A N 1
ATOM 590 C CA . VAL A 1 83 ? 11.301 6.175 -24.206 1.00 91.25 83 VAL A CA 1
ATOM 591 C C . VAL A 1 83 ? 9.803 5.992 -24.458 1.00 91.25 83 VAL A C 1
ATOM 593 O O . VAL A 1 83 ? 9.010 6.095 -23.522 1.00 91.25 83 VAL A O 1
ATOM 596 N N . VAL A 1 84 ? 9.402 5.656 -25.688 1.00 93.12 84 VAL A N 1
ATOM 597 C CA . VAL A 1 84 ? 7.992 5.402 -26.035 1.00 93.12 84 VAL A CA 1
ATOM 598 C C . VAL A 1 84 ? 7.429 4.225 -25.234 1.00 93.12 84 VAL A C 1
ATOM 600 O O . VAL A 1 84 ? 6.343 4.336 -24.662 1.00 93.12 84 VAL A O 1
ATOM 603 N N . ALA A 1 85 ? 8.176 3.123 -25.122 1.00 90.75 85 ALA A N 1
ATOM 604 C CA . ALA A 1 85 ? 7.770 1.964 -24.329 1.00 90.75 85 ALA A CA 1
ATOM 605 C C . ALA A 1 85 ? 7.615 2.305 -22.835 1.00 90.75 85 ALA A C 1
ATOM 607 O O . ALA A 1 85 ? 6.645 1.879 -22.204 1.00 90.75 85 ALA A O 1
ATOM 608 N N . ALA A 1 86 ? 8.524 3.111 -22.274 1.00 89.31 86 ALA A N 1
ATOM 609 C CA . ALA A 1 86 ? 8.440 3.580 -20.894 1.00 89.31 86 ALA A CA 1
ATOM 610 C C . ALA A 1 86 ? 7.164 4.403 -20.659 1.00 89.31 86 ALA A C 1
ATOM 612 O O . ALA A 1 86 ? 6.436 4.150 -19.697 1.00 89.31 86 ALA A O 1
ATOM 613 N N . TRP A 1 87 ? 6.850 5.338 -21.560 1.00 90.38 87 TRP A N 1
ATOM 614 C CA . TRP A 1 87 ? 5.623 6.136 -21.496 1.00 90.38 87 TRP A CA 1
ATOM 615 C C . TRP A 1 87 ? 4.363 5.280 -21.609 1.00 90.38 87 TRP A C 1
ATOM 617 O O . TRP A 1 87 ? 3.469 5.395 -20.768 1.00 90.38 87 TRP A O 1
ATOM 627 N N . ALA A 1 88 ? 4.305 4.372 -22.585 1.00 91.56 88 ALA A N 1
ATOM 628 C CA . ALA A 1 88 ? 3.185 3.446 -22.737 1.00 91.56 88 ALA A CA 1
ATOM 629 C C . ALA A 1 88 ? 2.959 2.634 -21.451 1.00 91.56 88 ALA A C 1
ATOM 631 O O . ALA A 1 88 ? 1.831 2.522 -20.968 1.00 91.56 88 ALA A O 1
ATOM 632 N N . LEU A 1 89 ? 4.034 2.141 -20.830 1.00 91.06 89 LEU A N 1
ATOM 633 C CA . LEU A 1 89 ? 3.949 1.392 -19.582 1.00 91.06 89 LEU A CA 1
ATOM 634 C C . LEU A 1 89 ? 3.442 2.251 -18.409 1.00 91.06 89 LEU A C 1
ATOM 636 O O . LEU A 1 89 ? 2.646 1.775 -17.592 1.00 91.06 89 LEU A O 1
ATOM 640 N N . ILE A 1 90 ? 3.846 3.521 -18.324 1.00 89.69 90 ILE A N 1
ATOM 641 C CA . ILE A 1 90 ? 3.344 4.472 -17.316 1.00 89.69 90 ILE A CA 1
ATOM 642 C C . ILE A 1 90 ? 1.830 4.692 -17.467 1.00 89.69 90 ILE A C 1
ATOM 644 O O . ILE A 1 90 ? 1.104 4.688 -16.466 1.00 89.69 90 ILE A O 1
ATOM 648 N N . PHE A 1 91 ? 1.326 4.838 -18.694 1.00 91.38 91 PHE A N 1
ATOM 649 C CA . PHE A 1 91 ? -0.110 5.010 -18.929 1.00 91.38 91 PHE A CA 1
ATOM 650 C C . PHE A 1 91 ? -0.900 3.735 -18.636 1.00 91.38 91 PHE A C 1
ATOM 652 O O . PHE A 1 91 ? -1.904 3.783 -17.921 1.00 91.38 91 PHE A O 1
ATOM 659 N N . VAL A 1 92 ? -0.421 2.579 -19.106 1.00 94.62 92 VAL A N 1
ATOM 660 C CA . VAL A 1 92 ? -1.082 1.289 -18.860 1.00 94.62 92 VAL A CA 1
ATOM 661 C C . VAL A 1 92 ? -1.147 0.990 -17.365 1.00 94.62 92 VAL A C 1
ATOM 663 O O . VAL A 1 92 ? -2.199 0.599 -16.867 1.00 94.62 92 VAL A O 1
ATOM 666 N N . THR A 1 93 ? -0.061 1.209 -16.622 1.00 93.62 93 THR A N 1
ATOM 667 C CA . THR A 1 93 ? -0.069 0.997 -15.165 1.00 93.62 93 THR A CA 1
ATOM 668 C C . THR A 1 93 ? -1.001 1.944 -14.433 1.00 93.62 93 THR A C 1
ATOM 670 O O . THR A 1 93 ? -1.677 1.509 -13.507 1.00 93.62 93 THR A O 1
ATOM 673 N N . THR A 1 94 ? -1.083 3.208 -14.847 1.00 93.25 94 THR A N 1
ATOM 674 C CA . THR A 1 94 ? -2.032 4.160 -14.255 1.00 93.25 94 THR A CA 1
ATOM 675 C C . THR A 1 94 ? -3.467 3.695 -14.495 1.00 93.25 94 THR A C 1
ATOM 677 O O . THR A 1 94 ? -4.199 3.496 -13.532 1.00 93.25 94 THR A O 1
ATOM 680 N N . SER A 1 95 ? -3.814 3.342 -15.739 1.00 95.19 95 SER A N 1
ATOM 681 C CA . SER A 1 95 ? -5.126 2.769 -16.069 1.00 95.19 95 SER A CA 1
ATOM 682 C C . SER A 1 95 ? -5.432 1.493 -15.276 1.00 95.19 95 SER A C 1
ATOM 684 O O . SER A 1 95 ? -6.558 1.289 -14.829 1.00 95.19 95 SER A O 1
ATOM 686 N N . LYS A 1 96 ? -4.436 0.624 -15.067 1.00 96.75 96 LYS A N 1
ATOM 687 C CA . LYS A 1 96 ? -4.582 -0.594 -14.260 1.00 96.75 96 LYS A CA 1
ATOM 688 C C . LYS A 1 96 ? -4.840 -0.284 -12.786 1.00 96.75 96 LYS A C 1
ATOM 690 O O . LYS A 1 96 ? -5.695 -0.934 -12.196 1.00 96.75 96 LYS A O 1
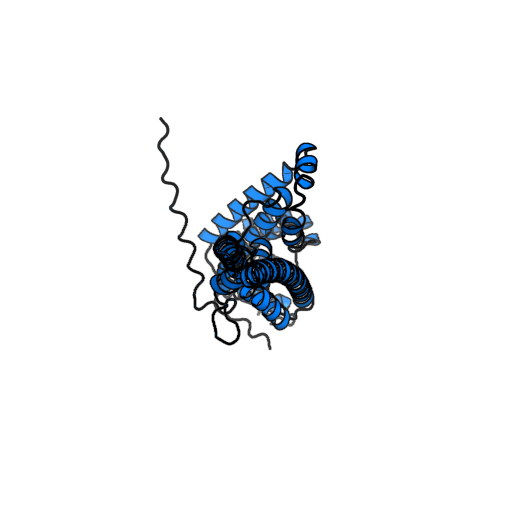ATOM 695 N N . LEU A 1 97 ? -4.152 0.695 -12.204 1.00 96.06 97 LEU A N 1
ATOM 696 C CA . LEU A 1 97 ? -4.385 1.108 -10.817 1.00 96.06 97 LEU A CA 1
ATOM 697 C C . LEU A 1 97 ? -5.748 1.776 -10.635 1.00 96.06 97 LEU A C 1
ATOM 699 O O . LEU A 1 97 ? -6.405 1.513 -9.637 1.00 96.06 97 LEU A O 1
ATOM 703 N N . ASP A 1 98 ? -6.204 2.565 -11.604 1.00 95.31 98 ASP A N 1
ATOM 704 C CA . ASP A 1 98 ? -7.535 3.180 -11.548 1.00 95.31 98 ASP A CA 1
ATOM 705 C C . ASP A 1 98 ? -8.640 2.123 -11.691 1.00 95.31 98 ASP A C 1
ATOM 707 O O . ASP A 1 98 ? -9.636 2.154 -10.973 1.00 95.31 98 ASP A O 1
ATOM 711 N N . LYS A 1 99 ? -8.429 1.105 -12.538 1.00 96.88 99 LYS A N 1
ATOM 712 C CA . LYS A 1 99 ? -9.302 -0.080 -12.595 1.00 96.88 99 LYS A CA 1
ATOM 713 C C . LYS A 1 99 ? -9.279 -0.884 -11.298 1.00 96.88 99 LYS A C 1
ATOM 715 O O . LYS A 1 99 ? -10.306 -1.447 -10.937 1.00 96.88 99 LYS A O 1
ATOM 720 N N . ALA A 1 100 ? -8.134 -0.971 -10.621 1.00 96.69 100 ALA A N 1
ATOM 721 C CA . ALA A 1 100 ? -8.031 -1.668 -9.343 1.00 96.69 100 ALA A CA 1
ATOM 722 C C . ALA A 1 100 ? -8.799 -0.936 -8.235 1.00 96.69 100 ALA A C 1
ATOM 724 O O . ALA A 1 100 ? -9.553 -1.569 -7.505 1.00 96.69 100 ALA A O 1
ATOM 725 N N . ASP A 1 101 ? -8.652 0.386 -8.165 1.00 94.81 101 ASP A N 1
ATOM 726 C CA . ASP A 1 101 ? -9.375 1.259 -7.236 1.00 94.81 101 ASP A CA 1
ATOM 727 C C . ASP A 1 101 ? -10.894 1.176 -7.453 1.00 94.81 101 ASP A C 1
ATOM 729 O O . ASP A 1 101 ? -11.666 0.919 -6.530 1.00 94.81 101 ASP A O 1
ATOM 733 N N . PHE A 1 102 ? -11.329 1.268 -8.711 1.00 94.94 102 PHE A N 1
ATOM 734 C CA . PHE A 1 102 ? -12.736 1.109 -9.065 1.00 94.94 102 PHE A CA 1
ATOM 735 C C . PHE A 1 102 ? -13.271 -0.293 -8.737 1.00 94.94 102 PHE A C 1
ATOM 737 O O . PHE A 1 102 ? -14.371 -0.429 -8.206 1.00 94.94 102 PHE A O 1
ATOM 744 N N . ALA A 1 103 ? -12.489 -1.343 -9.005 1.00 95.44 103 ALA A N 1
ATOM 745 C CA . ALA A 1 103 ? -12.864 -2.713 -8.668 1.00 95.44 103 ALA A CA 1
ATOM 746 C C . ALA A 1 103 ? -12.985 -2.922 -7.149 1.00 95.44 103 ALA A C 1
ATOM 748 O O . ALA A 1 103 ? -13.924 -3.583 -6.712 1.00 95.44 103 ALA A O 1
ATOM 749 N N . LEU A 1 104 ? -12.099 -2.321 -6.345 1.00 93.31 104 LEU A N 1
ATOM 750 C CA . LEU A 1 104 ? -12.212 -2.310 -4.883 1.00 93.31 104 LEU A CA 1
ATOM 751 C C . LEU A 1 104 ? -13.511 -1.653 -4.423 1.00 93.31 104 LEU A C 1
ATOM 753 O O . LEU A 1 104 ? -14.213 -2.220 -3.590 1.00 93.31 104 LEU A O 1
ATOM 757 N N . PHE A 1 105 ? -13.859 -0.497 -4.991 1.00 90.88 105 PHE A N 1
ATOM 758 C CA . PHE A 1 105 ? -15.106 0.198 -4.667 1.00 90.88 105 PHE A CA 1
ATOM 759 C C . PHE A 1 105 ? -16.350 -0.650 -4.980 1.00 90.88 105 PHE A C 1
ATOM 761 O O . PHE A 1 105 ? -17.329 -0.611 -4.242 1.00 90.88 105 PHE A O 1
ATOM 768 N N . GLN A 1 106 ? -16.301 -1.457 -6.042 1.00 92.69 106 GLN A N 1
ATOM 769 C CA . GLN A 1 106 ? -17.368 -2.397 -6.403 1.00 92.69 106 GLN A CA 1
ATOM 770 C C . GLN A 1 106 ? -17.367 -3.698 -5.583 1.00 92.69 106 GLN A C 1
ATOM 772 O O . GLN A 1 106 ? -18.207 -4.563 -5.819 1.00 92.69 106 GLN A O 1
ATOM 777 N N . GLY A 1 107 ? -16.405 -3.893 -4.678 1.00 90.44 107 GLY A N 1
ATOM 778 C CA . GLY A 1 107 ? -16.212 -5.161 -3.973 1.00 90.44 107 GLY A CA 1
ATOM 779 C C . GLY A 1 107 ? -15.618 -6.282 -4.839 1.00 90.44 107 GLY A C 1
ATOM 780 O O . GLY A 1 107 ? -15.489 -7.413 -4.374 1.00 90.44 107 GLY A O 1
ATOM 781 N N . ASN A 1 108 ? -15.193 -6.001 -6.077 1.00 95.69 108 ASN A N 1
ATOM 782 C CA . ASN A 1 108 ? -14.513 -6.961 -6.950 1.00 95.69 108 ASN A CA 1
ATOM 783 C C . ASN A 1 108 ? -13.018 -7.063 -6.603 1.00 95.69 108 ASN A C 1
ATOM 785 O O . ASN A 1 108 ? -12.121 -6.599 -7.317 1.00 95.69 108 ASN A O 1
ATOM 789 N N . ARG A 1 109 ? -12.756 -7.715 -5.470 1.00 94.69 109 ARG A N 1
ATOM 790 C CA . ARG A 1 109 ? -11.420 -7.898 -4.887 1.00 94.69 109 ARG A CA 1
ATOM 791 C C . ARG A 1 109 ? -10.467 -8.674 -5.800 1.00 94.69 109 ARG A C 1
ATOM 793 O O . ARG A 1 109 ? -9.278 -8.364 -5.850 1.00 94.69 109 ARG A O 1
ATOM 800 N N . GLY A 1 110 ? -10.982 -9.645 -6.560 1.00 94.94 110 GLY A N 1
ATOM 801 C CA . GLY A 1 110 ? -10.189 -10.446 -7.498 1.00 94.94 110 GLY A CA 1
ATOM 802 C C . GLY A 1 110 ? -9.594 -9.605 -8.629 1.00 94.94 110 GLY A C 1
ATOM 803 O O . GLY A 1 110 ? -8.387 -9.654 -8.869 1.00 94.94 110 GLY A O 1
ATOM 804 N N . LEU A 1 111 ? -10.418 -8.770 -9.272 1.00 95.94 111 LEU A N 1
ATOM 805 C CA . LEU A 1 111 ? -9.969 -7.875 -10.341 1.00 95.94 111 LEU A CA 1
ATOM 806 C C . LEU A 1 111 ? -9.022 -6.784 -9.818 1.00 95.94 111 LEU A C 1
ATOM 808 O O . LEU A 1 111 ? -8.046 -6.435 -10.491 1.00 95.94 111 LEU A O 1
ATOM 812 N N . ALA A 1 112 ? -9.280 -6.257 -8.618 1.00 96.75 112 ALA A N 1
ATOM 813 C CA . ALA A 1 112 ? -8.378 -5.314 -7.964 1.00 96.75 112 ALA A CA 1
ATOM 814 C C . ALA A 1 112 ? -6.987 -5.917 -7.739 1.00 96.75 112 ALA A C 1
ATOM 816 O O . ALA A 1 112 ? -5.974 -5.331 -8.137 1.00 96.75 112 ALA A O 1
ATOM 817 N N . MET A 1 113 ? -6.950 -7.126 -7.174 1.00 95.56 113 MET A N 1
ATOM 818 C CA . MET A 1 113 ? -5.720 -7.868 -6.929 1.00 95.56 113 MET A CA 1
ATOM 819 C C . MET A 1 113 ? -4.967 -8.159 -8.229 1.00 95.56 113 MET A C 1
ATOM 821 O O . MET A 1 113 ? -3.769 -7.886 -8.310 1.00 95.56 113 MET A O 1
ATOM 825 N N . GLU A 1 114 ? -5.648 -8.647 -9.269 1.00 95.38 114 GLU A N 1
ATOM 826 C CA . GLU A 1 114 ? -5.013 -8.953 -10.554 1.00 95.38 114 GLU A CA 1
ATOM 827 C C . GLU A 1 114 ? -4.343 -7.714 -11.167 1.00 95.38 114 GLU A C 1
ATOM 829 O O . GLU A 1 114 ? -3.179 -7.765 -11.584 1.00 95.38 114 GLU A O 1
ATOM 834 N N . ASN A 1 115 ? -5.053 -6.585 -11.200 1.00 96.69 115 ASN A N 1
ATOM 835 C CA . ASN A 1 115 ? -4.528 -5.348 -11.767 1.00 96.69 115 ASN A CA 1
ATOM 836 C C . ASN A 1 115 ? -3.345 -4.802 -10.951 1.00 96.69 115 ASN A C 1
ATOM 838 O O . ASN A 1 115 ? -2.340 -4.398 -11.541 1.00 96.69 115 ASN A O 1
ATOM 842 N N . ALA A 1 116 ? -3.410 -4.834 -9.618 1.00 96.12 116 ALA A N 1
ATOM 843 C CA . ALA A 1 116 ? -2.313 -4.381 -8.764 1.00 96.12 116 ALA A CA 1
ATOM 844 C C . ALA A 1 116 ? -1.071 -5.292 -8.870 1.00 96.12 116 ALA A C 1
ATOM 846 O O . ALA A 1 116 ? 0.054 -4.802 -9.004 1.00 96.12 116 ALA A O 1
ATOM 847 N N . GLN A 1 117 ? -1.250 -6.615 -8.915 1.00 94.62 117 GLN A N 1
ATOM 848 C CA . GLN A 1 117 ? -0.153 -7.565 -9.139 1.00 94.62 117 GLN A CA 1
ATOM 849 C C . GLN A 1 117 ? 0.475 -7.411 -10.525 1.00 94.62 117 GLN A C 1
ATOM 851 O O . GLN A 1 117 ? 1.694 -7.532 -10.668 1.00 94.62 117 GLN A O 1
ATOM 856 N N . TRP A 1 118 ? -0.331 -7.118 -11.551 1.00 94.06 118 TRP A N 1
ATOM 857 C CA . TRP A 1 118 ? 0.181 -6.798 -12.881 1.00 94.06 118 TRP A CA 1
ATOM 858 C C . TRP A 1 118 ? 1.119 -5.588 -12.828 1.00 94.06 118 TRP A C 1
ATOM 860 O O . TRP A 1 118 ? 2.222 -5.643 -13.370 1.00 94.06 118 TRP A O 1
ATOM 870 N N . VAL A 1 119 ? 0.728 -4.529 -12.114 1.00 94.56 119 VAL A N 1
ATOM 871 C CA . VAL A 1 119 ? 1.562 -3.330 -11.947 1.00 94.56 119 VAL A CA 1
ATOM 872 C C . VAL A 1 119 ? 2.860 -3.669 -11.219 1.00 94.56 119 VAL A C 1
ATOM 874 O O . VAL A 1 119 ? 3.926 -3.269 -11.676 1.00 94.56 119 VAL A O 1
ATOM 877 N N . LEU A 1 120 ? 2.818 -4.451 -10.139 1.00 92.75 120 LEU A N 1
ATOM 878 C CA . LEU A 1 120 ? 4.031 -4.847 -9.415 1.00 92.75 120 LEU A CA 1
ATOM 879 C C . LEU A 1 120 ? 5.002 -5.697 -10.246 1.00 92.75 120 LEU A C 1
ATOM 881 O O . LEU A 1 120 ? 6.212 -5.600 -10.024 1.00 92.75 120 LEU A O 1
ATOM 885 N N . ALA A 1 121 ? 4.491 -6.502 -11.181 1.00 90.50 121 ALA A N 1
ATOM 886 C CA . ALA A 1 121 ? 5.305 -7.338 -12.063 1.00 90.50 121 ALA A CA 1
ATOM 887 C C . ALA A 1 121 ? 6.087 -6.523 -13.104 1.00 90.50 121 ALA A C 1
ATOM 889 O O . ALA A 1 121 ? 7.186 -6.918 -13.489 1.00 90.50 121 ALA A O 1
ATOM 890 N N . TRP A 1 122 ? 5.525 -5.401 -13.558 1.00 90.25 122 TRP A N 1
ATOM 891 C CA . TRP A 1 122 ? 6.062 -4.645 -14.691 1.00 90.25 122 TRP A CA 1
ATOM 892 C C . TRP A 1 122 ? 6.635 -3.279 -14.321 1.00 90.25 122 TRP A C 1
ATOM 894 O O . TRP A 1 122 ? 7.498 -2.766 -15.025 1.00 90.25 122 TRP A O 1
ATOM 904 N N . MET A 1 123 ? 6.185 -2.672 -13.226 1.00 89.62 123 MET A N 1
ATOM 905 C CA . MET A 1 123 ? 6.544 -1.299 -12.893 1.00 89.62 123 MET A CA 1
ATOM 906 C C . MET A 1 123 ? 7.772 -1.226 -11.990 1.00 89.62 123 MET A C 1
ATOM 908 O O . MET A 1 123 ? 7.805 -1.804 -10.898 1.00 89.62 123 MET A O 1
ATOM 912 N N . PHE A 1 124 ? 8.767 -0.452 -12.425 1.00 84.62 124 PHE A N 1
ATOM 913 C CA . PHE A 1 124 ? 9.964 -0.136 -11.643 1.00 84.62 124 PHE A CA 1
ATOM 914 C C . PHE A 1 124 ? 9.774 1.109 -10.760 1.00 84.62 124 PHE A C 1
ATOM 916 O O . PHE A 1 124 ? 10.358 1.185 -9.679 1.00 84.62 124 PHE A O 1
ATOM 923 N N . ARG A 1 125 ? 8.937 2.062 -11.194 1.00 86.75 125 ARG A N 1
ATOM 924 C CA . ARG A 1 125 ? 8.737 3.363 -10.541 1.00 86.75 125 ARG A CA 1
ATOM 925 C C . ARG A 1 125 ? 8.103 3.205 -9.153 1.00 86.75 125 ARG A C 1
ATOM 927 O O . ARG A 1 125 ? 7.087 2.525 -9.001 1.00 86.75 125 ARG A O 1
ATOM 934 N N . SER A 1 126 ? 8.714 3.814 -8.139 1.00 88.56 126 SER A N 1
ATOM 935 C CA . SER A 1 126 ? 8.373 3.596 -6.725 1.00 88.56 126 SER A CA 1
ATOM 936 C C . SER A 1 126 ? 6.963 4.049 -6.347 1.00 88.56 126 SER A C 1
ATOM 938 O O . SER A 1 126 ? 6.284 3.313 -5.640 1.00 88.56 126 SER A O 1
ATOM 940 N N . ASP A 1 127 ? 6.472 5.178 -6.861 1.00 89.12 127 ASP A N 1
ATOM 941 C CA . ASP A 1 127 ? 5.123 5.698 -6.578 1.00 89.12 127 ASP A CA 1
ATOM 942 C C . ASP A 1 127 ? 4.016 4.733 -7.040 1.00 89.12 127 ASP A C 1
ATOM 944 O O . ASP A 1 127 ? 3.105 4.406 -6.281 1.00 89.12 127 ASP A O 1
ATOM 948 N N . LYS A 1 128 ? 4.120 4.208 -8.266 1.00 92.00 128 LYS A N 1
ATOM 949 C CA . LYS A 1 128 ? 3.148 3.256 -8.819 1.00 92.00 128 LYS A CA 1
ATOM 950 C C . LYS A 1 128 ? 3.203 1.925 -8.083 1.00 92.00 128 LYS A C 1
ATOM 952 O O . LYS A 1 128 ? 2.167 1.308 -7.856 1.00 92.00 128 LYS A O 1
ATOM 957 N N . ARG A 1 129 ? 4.402 1.490 -7.681 1.00 92.25 129 ARG A N 1
ATOM 958 C CA . ARG A 1 129 ? 4.575 0.289 -6.855 1.00 92.25 129 ARG A CA 1
ATOM 959 C C . ARG A 1 129 ? 3.986 0.468 -5.463 1.00 92.25 129 ARG A C 1
ATOM 961 O O . ARG A 1 129 ? 3.310 -0.437 -4.996 1.00 92.25 129 ARG A O 1
ATOM 968 N N . MET A 1 130 ? 4.217 1.611 -4.824 1.00 93.88 130 MET A N 1
ATOM 969 C CA . MET A 1 130 ? 3.626 1.946 -3.532 1.00 93.88 130 MET A CA 1
ATOM 970 C C . MET A 1 130 ? 2.100 1.913 -3.622 1.00 93.88 130 MET A C 1
ATOM 972 O O . MET A 1 130 ? 1.488 1.193 -2.842 1.00 93.88 130 MET A O 1
ATOM 976 N N . ARG A 1 131 ? 1.493 2.561 -4.631 1.00 94.88 131 ARG A N 1
ATOM 977 C CA . ARG A 1 131 ? 0.035 2.503 -4.847 1.00 94.88 131 ARG A CA 1
ATOM 978 C C . ARG A 1 131 ? -0.440 1.073 -5.119 1.00 94.88 131 ARG A C 1
ATOM 980 O O . ARG A 1 131 ? -1.465 0.674 -4.590 1.00 94.88 131 ARG A O 1
ATOM 987 N N . ALA A 1 132 ? 0.302 0.271 -5.882 1.00 95.44 132 ALA A N 1
ATOM 988 C CA . ALA A 1 132 ? -0.048 -1.133 -6.106 1.00 95.44 132 ALA A CA 1
ATOM 989 C C . ALA A 1 132 ? -0.003 -1.971 -4.815 1.00 95.44 132 ALA A C 1
ATOM 991 O O . ALA A 1 132 ? -0.922 -2.745 -4.563 1.00 95.44 132 ALA A O 1
ATOM 992 N N . PHE A 1 133 ? 1.029 -1.802 -3.980 1.00 96.00 133 PHE A N 1
ATOM 993 C CA . PHE A 1 133 ? 1.088 -2.441 -2.664 1.00 96.00 133 PHE A CA 1
ATOM 994 C C . PHE A 1 133 ? -0.051 -1.967 -1.766 1.00 96.00 133 PHE A C 1
ATOM 996 O O . PHE A 1 133 ? -0.699 -2.794 -1.143 1.00 96.00 133 PHE A O 1
ATOM 1003 N N . TYR A 1 134 ? -0.346 -0.668 -1.757 1.00 96.50 134 TYR A N 1
ATOM 1004 C CA . TYR A 1 134 ? -1.470 -0.108 -1.015 1.00 96.50 134 TYR A CA 1
ATOM 1005 C C . TYR A 1 134 ? -2.798 -0.769 -1.403 1.00 96.50 134 TYR A C 1
ATOM 1007 O O . TYR A 1 134 ? -3.523 -1.247 -0.539 1.00 96.50 134 TYR A O 1
ATOM 1015 N N . MET A 1 135 ? -3.074 -0.893 -2.705 1.00 96.69 135 MET A N 1
ATOM 1016 C CA . MET A 1 135 ? -4.287 -1.554 -3.200 1.00 96.69 135 MET A CA 1
ATOM 1017 C C . MET A 1 135 ? -4.352 -3.028 -2.786 1.00 96.69 135 MET A C 1
ATOM 1019 O O . MET A 1 135 ? -5.404 -3.501 -2.372 1.00 96.69 135 MET A O 1
ATOM 1023 N N . LEU A 1 136 ? -3.237 -3.761 -2.856 1.00 96.56 136 LEU A N 1
ATOM 1024 C CA . LEU A 1 136 ? -3.192 -5.152 -2.390 1.00 96.56 136 LEU A CA 1
ATOM 1025 C C . LEU A 1 136 ? -3.405 -5.274 -0.884 1.00 96.56 136 LEU A C 1
ATOM 1027 O O . LEU A 1 136 ? -4.054 -6.217 -0.442 1.00 96.56 136 LEU A O 1
ATOM 1031 N N . ALA A 1 137 ? -2.877 -4.330 -0.111 1.00 96.62 137 ALA A N 1
ATOM 1032 C CA . ALA A 1 137 ? -3.061 -4.295 1.327 1.00 96.62 137 ALA A CA 1
ATOM 1033 C C . ALA A 1 137 ? -4.526 -4.021 1.692 1.00 96.62 137 ALA A C 1
ATOM 1035 O O . ALA A 1 137 ? -5.067 -4.722 2.538 1.00 96.62 137 ALA A O 1
ATOM 1036 N N . LEU A 1 138 ? -5.202 -3.111 0.978 1.00 96.12 138 LEU A N 1
ATOM 1037 C CA . LEU A 1 138 ? -6.644 -2.895 1.123 1.00 96.12 138 LEU A CA 1
ATOM 1038 C C . LEU A 1 138 ? -7.461 -4.142 0.760 1.00 96.12 138 LEU A C 1
ATOM 1040 O O . LEU A 1 138 ? -8.402 -4.478 1.472 1.00 96.12 138 LEU A O 1
ATOM 1044 N N . VAL A 1 139 ? -7.101 -4.862 -0.313 1.00 96.06 139 VAL A N 1
ATOM 1045 C CA . VAL A 1 139 ? -7.747 -6.149 -0.638 1.00 96.06 139 VAL A CA 1
ATOM 1046 C C . VAL A 1 139 ? -7.576 -7.139 0.520 1.00 96.06 139 VAL A C 1
ATOM 1048 O O . VAL A 1 139 ? -8.540 -7.793 0.916 1.00 96.06 139 VAL A O 1
ATOM 1051 N N . ALA A 1 140 ? -6.361 -7.252 1.060 1.00 95.06 140 ALA A N 1
ATOM 1052 C CA . ALA A 1 140 ? -6.050 -8.150 2.166 1.00 95.06 140 ALA A CA 1
ATOM 1053 C C . ALA A 1 140 ? -6.818 -7.796 3.441 1.00 95.06 140 ALA A C 1
ATOM 1055 O O . ALA A 1 140 ? -7.397 -8.671 4.083 1.00 95.06 140 ALA A O 1
ATOM 1056 N N . GLU A 1 141 ? -6.879 -6.507 3.759 1.00 94.88 141 GLU A N 1
ATOM 1057 C CA . GLU A 1 141 ? -7.644 -5.978 4.875 1.00 94.88 141 GLU A CA 1
ATOM 1058 C C . GLU A 1 141 ? -9.132 -6.288 4.709 1.00 94.88 141 GLU A C 1
ATOM 1060 O O . GLU A 1 141 ? -9.729 -6.852 5.617 1.00 94.88 141 GLU A O 1
ATOM 1065 N N . GLN A 1 142 ? -9.728 -6.025 3.542 1.00 92.50 142 GLN A N 1
ATOM 1066 C CA . GLN A 1 142 ? -11.139 -6.327 3.259 1.00 92.50 142 GLN A CA 1
ATOM 1067 C C . GLN A 1 142 ? -11.467 -7.828 3.306 1.00 92.50 142 GLN A C 1
ATOM 1069 O O . GLN A 1 142 ? -12.610 -8.204 3.566 1.00 92.50 142 GLN A O 1
ATOM 1074 N N . ASN A 1 143 ? -10.484 -8.693 3.056 1.00 91.44 143 ASN A N 1
ATOM 1075 C CA . ASN A 1 143 ? -10.607 -10.143 3.212 1.00 91.44 143 ASN A CA 1
ATOM 1076 C C . ASN A 1 143 ? -10.406 -10.620 4.659 1.00 91.44 143 ASN A C 1
ATOM 1078 O O . ASN A 1 143 ? -10.588 -11.805 4.931 1.00 91.44 143 ASN A O 1
ATOM 1082 N N . GLY A 1 144 ? -10.070 -9.722 5.588 1.00 90.06 144 GLY A N 1
ATOM 1083 C CA . GLY A 1 144 ? -9.834 -10.047 6.993 1.00 90.06 144 GLY A CA 1
ATOM 1084 C C . GLY A 1 144 ? -8.473 -10.697 7.264 1.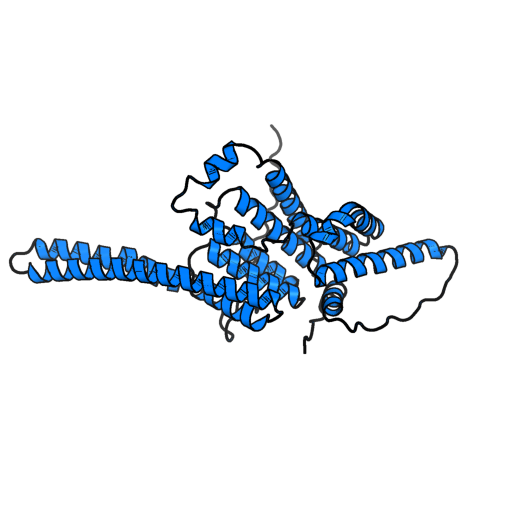00 90.06 144 GLY A C 1
ATOM 1085 O O . GLY A 1 144 ? -8.238 -11.184 8.367 1.00 90.06 144 GLY A O 1
ATOM 1086 N N . ASP A 1 145 ? -7.545 -10.715 6.299 1.00 92.88 145 ASP A N 1
ATOM 1087 C CA . ASP A 1 145 ? -6.201 -11.276 6.501 1.00 92.88 145 ASP A CA 1
ATOM 1088 C C . ASP A 1 145 ? -5.263 -10.232 7.112 1.00 92.88 145 ASP A C 1
ATOM 1090 O O . ASP A 1 145 ? -4.252 -9.852 6.522 1.00 92.88 145 ASP A O 1
ATOM 1094 N N . PHE A 1 146 ? -5.598 -9.734 8.299 1.00 93.38 146 PHE A N 1
ATOM 1095 C CA . PHE A 1 146 ? -4.953 -8.551 8.876 1.00 93.38 146 PHE A CA 1
ATOM 1096 C C . PHE A 1 146 ? -3.431 -8.673 9.033 1.00 93.38 146 PHE A C 1
ATOM 1098 O O . PHE A 1 146 ? -2.709 -7.711 8.778 1.00 93.38 146 PHE A O 1
ATOM 1105 N N . ALA A 1 147 ? -2.916 -9.859 9.370 1.00 92.50 147 ALA A N 1
ATOM 1106 C CA . ALA A 1 147 ? -1.472 -10.090 9.446 1.00 92.50 147 ALA A CA 1
ATOM 1107 C C . ALA A 1 147 ? -0.787 -9.976 8.069 1.00 92.50 147 ALA A C 1
ATOM 1109 O O . ALA A 1 147 ? 0.268 -9.352 7.934 1.00 92.50 147 ALA A O 1
ATOM 1110 N N . GLU A 1 148 ? -1.407 -10.525 7.019 1.00 93.19 148 GLU A N 1
ATOM 1111 C CA . GLU A 1 148 ? -0.898 -10.404 5.653 1.00 93.19 148 GLU A CA 1
ATOM 1112 C C . GLU A 1 148 ? -1.041 -8.967 5.140 1.00 93.19 148 GLU A C 1
ATOM 1114 O O . GLU A 1 148 ? -0.102 -8.445 4.537 1.00 93.19 148 GLU A O 1
ATOM 1119 N N . ALA A 1 149 ? -2.165 -8.304 5.427 1.00 95.44 149 ALA A N 1
ATOM 1120 C CA . ALA A 1 149 ? -2.402 -6.902 5.101 1.00 95.44 149 ALA A CA 1
ATOM 1121 C C . ALA A 1 149 ? -1.333 -5.997 5.727 1.00 95.44 149 ALA A C 1
ATOM 1123 O O . ALA A 1 149 ? -0.741 -5.175 5.028 1.00 95.44 149 ALA A O 1
ATOM 1124 N N . ALA A 1 150 ? -0.996 -6.209 7.004 1.00 95.88 150 ALA A N 1
ATOM 1125 C CA . ALA A 1 150 ? 0.065 -5.480 7.692 1.00 95.88 150 ALA A CA 1
ATOM 1126 C C . ALA A 1 150 ? 1.434 -5.645 7.004 1.00 95.88 150 ALA A C 1
ATOM 1128 O O . ALA A 1 150 ? 2.164 -4.666 6.806 1.00 95.88 150 ALA A O 1
ATOM 1129 N N . ALA A 1 151 ? 1.778 -6.857 6.560 1.00 93.94 151 ALA A N 1
ATOM 1130 C CA . ALA A 1 151 ? 3.008 -7.088 5.801 1.00 93.94 151 ALA A CA 1
ATOM 1131 C C . ALA A 1 151 ? 3.004 -6.342 4.450 1.00 93.94 151 ALA A C 1
ATOM 1133 O O . ALA A 1 151 ? 4.016 -5.751 4.061 1.00 93.94 151 ALA A O 1
ATOM 1134 N N . VAL A 1 152 ? 1.867 -6.304 3.744 1.00 95.25 152 VAL A N 1
ATOM 1135 C CA . VAL A 1 152 ? 1.749 -5.578 2.468 1.00 95.25 152 VAL A CA 1
ATOM 1136 C C . VAL A 1 152 ? 1.775 -4.057 2.676 1.00 95.25 152 VAL A C 1
ATOM 1138 O O . VAL A 1 152 ? 2.479 -3.366 1.938 1.00 95.25 152 VAL A O 1
ATOM 1141 N N . PHE A 1 153 ? 1.112 -3.515 3.702 1.00 96.44 153 PHE A N 1
ATOM 1142 C CA . PHE A 1 153 ? 1.211 -2.093 4.064 1.00 96.44 153 PHE A CA 1
ATOM 1143 C C . PHE A 1 153 ? 2.633 -1.697 4.462 1.00 96.44 153 PHE A C 1
ATOM 1145 O O . PHE A 1 153 ? 3.097 -0.619 4.094 1.00 96.44 153 PHE A O 1
ATOM 1152 N N . THR A 1 154 ? 3.365 -2.579 5.141 1.00 95.06 154 THR A N 1
ATOM 1153 C CA . THR A 1 154 ? 4.790 -2.369 5.437 1.00 95.06 154 THR A CA 1
ATOM 1154 C C . THR A 1 154 ? 5.608 -2.262 4.143 1.00 95.06 154 THR A C 1
ATOM 1156 O O . THR A 1 154 ? 6.425 -1.349 3.996 1.00 95.06 154 THR A O 1
ATOM 1159 N N . ALA A 1 155 ? 5.339 -3.118 3.149 1.00 92.44 155 ALA A N 1
ATOM 1160 C CA . ALA A 1 155 ? 5.961 -3.026 1.826 1.00 92.44 155 ALA A CA 1
ATOM 1161 C C . ALA A 1 155 ? 5.552 -1.754 1.053 1.00 92.44 155 ALA A C 1
ATOM 1163 O O . ALA A 1 155 ? 6.381 -1.169 0.343 1.00 92.44 155 ALA A O 1
ATOM 1164 N N . ALA A 1 156 ? 4.304 -1.296 1.206 1.00 94.19 156 ALA A N 1
ATOM 1165 C CA . ALA A 1 156 ? 3.832 -0.023 0.662 1.00 94.19 156 ALA A CA 1
ATOM 1166 C C . ALA A 1 156 ? 4.594 1.152 1.289 1.00 94.19 156 ALA A C 1
ATOM 1168 O O . ALA A 1 156 ? 5.161 1.965 0.559 1.00 94.19 156 ALA A O 1
ATOM 1169 N N . GLN A 1 157 ? 4.707 1.185 2.622 1.00 93.75 157 GLN A N 1
ATOM 1170 C CA . GLN A 1 157 ? 5.457 2.203 3.358 1.00 93.75 157 GLN A CA 1
ATOM 1171 C C . GLN A 1 157 ? 6.913 2.268 2.884 1.00 93.75 157 GLN A C 1
ATOM 1173 O O . GLN A 1 157 ? 7.389 3.347 2.535 1.00 93.75 157 GLN A O 1
ATOM 1178 N N . ALA A 1 158 ? 7.591 1.121 2.793 1.00 91.25 158 ALA A N 1
ATOM 1179 C CA . ALA A 1 158 ? 8.974 1.024 2.319 1.00 91.25 158 ALA A CA 1
ATOM 1180 C C . ALA A 1 158 ? 9.150 1.420 0.840 1.00 91.25 158 ALA A C 1
ATOM 1182 O O . ALA A 1 158 ? 10.260 1.703 0.395 1.00 91.25 158 ALA A O 1
ATOM 1183 N N . SER A 1 159 ? 8.063 1.435 0.065 1.00 90.06 159 SER A N 1
ATOM 1184 C CA . SER A 1 159 ? 8.063 1.852 -1.340 1.00 90.06 159 SER A CA 1
ATOM 1185 C C . SER A 1 159 ? 7.702 3.325 -1.537 1.00 90.06 159 SER A C 1
ATOM 1187 O O . SER A 1 159 ? 7.695 3.783 -2.681 1.00 90.06 159 SER A O 1
ATOM 1189 N N . THR A 1 160 ? 7.414 4.069 -0.464 1.00 88.06 160 THR A N 1
ATOM 1190 C CA . THR A 1 160 ? 7.126 5.508 -0.535 1.00 88.06 160 THR A CA 1
ATOM 1191 C C . THR A 1 160 ? 8.319 6.245 -1.159 1.00 88.06 160 THR A C 1
ATOM 1193 O O . THR A 1 160 ? 9.443 6.106 -0.670 1.00 88.06 160 THR A O 1
ATOM 1196 N N . PRO A 1 161 ? 8.127 6.989 -2.261 1.00 83.62 161 PRO A N 1
ATOM 1197 C CA . PRO A 1 161 ? 9.217 7.712 -2.911 1.00 83.62 161 PRO A CA 1
ATOM 1198 C C . PRO A 1 161 ? 9.794 8.808 -2.004 1.00 83.62 161 PRO A C 1
ATOM 1200 O O . PRO A 1 161 ? 9.053 9.653 -1.518 1.00 83.62 161 PRO A O 1
ATOM 1203 N N . LEU A 1 162 ? 11.125 8.837 -1.863 1.00 75.31 162 LEU A N 1
ATOM 1204 C CA . LEU A 1 162 ? 11.855 9.834 -1.061 1.00 75.31 162 LEU A CA 1
ATOM 1205 C C . LEU A 1 162 ? 11.745 11.276 -1.588 1.00 75.31 162 LEU A C 1
ATOM 1207 O O . LEU A 1 162 ? 12.043 12.210 -0.858 1.00 75.31 162 LEU A O 1
ATOM 1211 N N . MET A 1 163 ? 11.374 11.455 -2.861 1.00 72.88 163 MET A N 1
ATOM 1212 C CA . MET A 1 163 ? 11.287 12.766 -3.527 1.00 72.88 163 MET A CA 1
ATOM 1213 C C . MET A 1 163 ? 9.838 13.208 -3.783 1.00 72.88 163 MET A C 1
ATOM 1215 O O . MET A 1 163 ? 9.579 13.965 -4.717 1.00 72.88 163 MET A O 1
ATOM 1219 N N . ALA A 1 164 ? 8.869 12.673 -3.038 1.00 68.19 164 ALA A N 1
ATOM 1220 C CA . ALA A 1 164 ? 7.487 13.127 -3.145 1.00 68.19 164 ALA A CA 1
ATOM 1221 C C . ALA A 1 164 ? 7.304 14.529 -2.556 1.00 68.19 164 ALA A C 1
ATOM 1223 O O . ALA A 1 164 ? 8.015 14.921 -1.633 1.00 68.19 164 ALA A O 1
ATOM 1224 N N . ALA A 1 165 ? 6.314 15.273 -3.059 1.00 66.00 165 ALA A N 1
ATOM 1225 C CA . ALA A 1 165 ? 5.906 16.510 -2.406 1.00 66.00 165 ALA A CA 1
ATOM 1226 C C . ALA A 1 165 ? 5.424 16.219 -0.983 1.00 66.00 165 ALA A C 1
ATOM 1228 O O . ALA A 1 165 ? 4.632 15.297 -0.742 1.00 66.00 165 ALA A O 1
ATOM 1229 N N . SER A 1 166 ? 5.879 17.054 -0.051 1.00 76.56 166 SER A N 1
ATOM 1230 C CA . SER A 1 166 ? 5.721 16.847 1.388 1.00 76.56 166 SER A CA 1
ATOM 1231 C C . SER A 1 166 ? 4.263 16.664 1.807 1.00 76.56 166 SER A C 1
ATOM 1233 O O . SER A 1 166 ? 3.977 15.833 2.667 1.00 76.56 166 SER A O 1
ATOM 1235 N N . ARG A 1 167 ? 3.311 17.366 1.177 1.00 83.31 167 ARG A N 1
ATOM 1236 C CA . ARG A 1 167 ? 1.884 17.266 1.515 1.00 83.31 167 ARG A CA 1
ATOM 1237 C C . ARG A 1 167 ? 1.297 15.898 1.171 1.00 83.31 167 ARG A C 1
ATOM 1239 O O . ARG A 1 167 ? 0.685 15.251 2.024 1.00 83.31 167 ARG A O 1
ATOM 1246 N N . HIS A 1 168 ? 1.464 15.459 -0.074 1.00 84.38 168 HIS A N 1
ATOM 1247 C CA . HIS A 1 168 ? 0.914 14.188 -0.546 1.00 84.38 168 HIS A CA 1
ATOM 1248 C C . HIS A 1 168 ? 1.621 12.997 0.092 1.00 84.38 168 HIS A C 1
ATOM 1250 O O . HIS A 1 168 ? 0.970 12.013 0.442 1.00 84.38 168 HIS A O 1
ATOM 1256 N N . GLU A 1 169 ? 2.930 13.112 0.307 1.00 87.75 169 GLU A N 1
ATOM 1257 C CA . GLU A 1 169 ? 3.704 12.118 1.037 1.00 87.75 169 GLU A CA 1
ATOM 1258 C C . GLU A 1 169 ? 3.220 11.980 2.483 1.00 87.75 169 GLU A C 1
ATOM 1260 O O . GLU A 1 169 ? 2.935 10.871 2.930 1.00 87.75 169 GLU A O 1
ATOM 1265 N N . THR A 1 170 ? 3.069 13.093 3.206 1.00 89.44 170 THR A N 1
ATOM 1266 C CA . THR A 1 170 ? 2.619 13.075 4.605 1.00 89.44 170 THR A CA 1
ATOM 1267 C C . THR A 1 170 ? 1.218 12.480 4.723 1.00 89.44 170 THR A C 1
ATOM 1269 O O . THR A 1 170 ? 0.979 11.640 5.592 1.00 89.44 170 THR A O 1
ATOM 1272 N N . ARG A 1 171 ? 0.299 12.832 3.811 1.00 90.69 171 ARG A N 1
ATOM 1273 C CA . ARG A 1 171 ? -1.043 12.233 3.774 1.00 90.69 171 ARG A CA 1
ATOM 1274 C C . ARG A 1 171 ? -0.994 10.730 3.500 1.00 90.69 171 ARG A C 1
ATOM 1276 O O . ARG A 1 171 ? -1.630 9.968 4.222 1.00 90.69 171 ARG A O 1
ATOM 1283 N N . ALA A 1 172 ? -0.237 10.297 2.494 1.00 92.56 172 ALA A N 1
ATOM 1284 C CA . ALA A 1 172 ? -0.066 8.879 2.184 1.00 92.56 172 ALA A CA 1
ATOM 1285 C C . ALA A 1 172 ? 0.539 8.111 3.365 1.00 92.56 172 ALA A C 1
ATOM 1287 O O . ALA A 1 172 ? 0.074 7.030 3.712 1.00 92.56 172 ALA A O 1
ATOM 1288 N N . ARG A 1 173 ? 1.540 8.696 4.028 1.00 93.88 173 ARG A N 1
ATOM 1289 C CA . ARG A 1 173 ? 2.170 8.133 5.221 1.00 93.88 173 ARG A CA 1
ATOM 1290 C C . ARG A 1 173 ? 1.163 7.975 6.357 1.00 93.88 173 ARG A C 1
ATOM 1292 O O . ARG A 1 173 ? 1.152 6.915 6.976 1.00 93.88 173 ARG A O 1
ATOM 1299 N N . ALA A 1 174 ? 0.320 8.978 6.606 1.00 94.88 174 ALA A N 1
ATOM 1300 C CA . ALA A 1 174 ? -0.741 8.903 7.609 1.00 94.88 174 ALA A CA 1
ATOM 1301 C C . ALA A 1 174 ? -1.744 7.783 7.286 1.00 94.88 174 ALA A C 1
ATOM 1303 O O . ALA A 1 174 ? -2.016 6.952 8.142 1.00 94.88 174 ALA A O 1
ATOM 1304 N N . LEU A 1 175 ? -2.212 7.681 6.037 1.00 95.75 175 LEU A N 1
ATOM 1305 C CA . LEU A 1 175 ? -3.109 6.596 5.620 1.00 95.75 175 LEU A CA 1
ATOM 1306 C C . LEU A 1 175 ? -2.474 5.212 5.803 1.00 95.75 175 LEU A C 1
ATOM 1308 O O . LEU A 1 175 ? -3.042 4.352 6.469 1.00 95.75 175 LEU A O 1
ATOM 1312 N N . ILE A 1 176 ? -1.263 5.014 5.272 1.00 96.50 176 ILE A N 1
ATOM 1313 C CA . ILE A 1 176 ? -0.547 3.733 5.358 1.00 96.50 176 ILE A CA 1
ATOM 1314 C C . ILE A 1 176 ? -0.321 3.331 6.817 1.00 96.50 176 ILE A C 1
ATOM 1316 O O . ILE A 1 176 ? -0.540 2.179 7.177 1.00 96.50 176 ILE A O 1
ATOM 1320 N N . THR A 1 177 ? 0.126 4.262 7.664 1.00 97.19 177 THR A N 1
ATOM 1321 C CA . THR A 1 177 ? 0.378 3.967 9.085 1.00 97.19 177 THR A CA 1
ATOM 1322 C C . THR A 1 177 ? -0.904 3.752 9.881 1.00 97.19 177 THR A C 1
ATOM 1324 O O . THR A 1 177 ? -0.900 2.905 10.769 1.00 97.19 177 THR A O 1
ATOM 1327 N N . GLY A 1 178 ? -1.998 4.440 9.544 1.00 96.94 178 GLY A N 1
ATOM 1328 C CA . GLY A 1 178 ? -3.317 4.212 10.133 1.00 96.94 178 GLY A CA 1
ATOM 1329 C C . GLY A 1 178 ? -3.851 2.811 9.829 1.00 96.94 178 GLY A C 1
ATOM 1330 O O . GLY A 1 178 ? -4.191 2.078 10.755 1.00 96.94 178 GLY A O 1
ATOM 1331 N N . HIS A 1 179 ? -3.836 2.398 8.557 1.00 97.62 179 HIS A N 1
ATOM 1332 C CA . HIS A 1 179 ? -4.276 1.054 8.160 1.00 97.62 179 HIS A CA 1
ATOM 1333 C C . HIS A 1 179 ? -3.374 -0.026 8.754 1.00 97.62 179 HIS A C 1
ATOM 1335 O O . HIS A 1 179 ? -3.849 -1.043 9.254 1.00 97.62 179 HIS A O 1
ATOM 1341 N N . LEU A 1 180 ? -2.061 0.211 8.756 1.00 97.06 180 LEU A N 1
ATOM 1342 C CA . LEU A 1 180 ? -1.104 -0.705 9.359 1.00 97.06 180 LEU A CA 1
ATOM 1343 C C . LEU A 1 180 ? -1.350 -0.865 10.867 1.00 97.06 180 LEU A C 1
ATOM 1345 O O . LEU A 1 180 ? -1.339 -1.989 11.358 1.00 97.06 180 LEU A O 1
ATOM 1349 N N . ALA A 1 181 ? -1.611 0.226 11.594 1.00 97.81 181 ALA A N 1
ATOM 1350 C CA . ALA A 1 181 ? -1.947 0.168 13.015 1.00 97.81 181 ALA A CA 1
ATOM 1351 C C . ALA A 1 181 ? -3.247 -0.612 13.264 1.00 97.81 181 ALA A C 1
ATOM 1353 O O . ALA A 1 181 ? -3.279 -1.468 14.148 1.00 97.81 181 ALA A O 1
ATOM 1354 N N . LEU A 1 182 ? -4.283 -0.370 12.453 1.00 96.88 182 LEU A N 1
ATOM 1355 C CA . LEU A 1 182 ? -5.555 -1.092 12.513 1.00 96.88 182 LEU A CA 1
ATOM 1356 C C . LEU A 1 182 ? -5.354 -2.600 12.294 1.00 96.88 182 LEU A C 1
ATOM 1358 O O . LEU A 1 182 ? -5.785 -3.410 13.112 1.00 96.88 182 LEU A O 1
ATOM 1362 N N . CYS A 1 183 ? -4.642 -2.974 11.229 1.00 96.62 183 CYS A N 1
ATOM 1363 C CA . CYS A 1 183 ? -4.361 -4.366 10.887 1.00 96.62 183 CYS A CA 1
ATOM 1364 C C . CYS A 1 183 ? -3.526 -5.072 11.966 1.00 96.62 183 CYS A C 1
ATOM 1366 O O . CYS A 1 183 ? -3.820 -6.210 12.324 1.00 96.62 183 CYS A O 1
ATOM 1368 N N . LEU A 1 184 ? -2.506 -4.411 12.523 1.00 96.38 184 LEU A N 1
ATOM 1369 C CA . LEU A 1 184 ? -1.692 -4.982 13.601 1.00 96.38 184 LEU A CA 1
ATOM 1370 C C . LEU A 1 184 ? -2.515 -5.188 14.880 1.00 96.38 184 LEU A C 1
ATOM 1372 O O . LEU A 1 184 ? -2.421 -6.248 15.497 1.00 96.38 184 LEU A O 1
ATOM 1376 N N . ALA A 1 185 ? -3.383 -4.235 15.239 1.00 95.69 185 ALA A N 1
ATOM 1377 C CA . ALA A 1 185 ? -4.270 -4.370 16.395 1.00 95.69 185 ALA A CA 1
ATOM 1378 C C . ALA A 1 185 ? -5.268 -5.527 16.213 1.00 95.69 185 ALA A C 1
ATOM 1380 O O . ALA A 1 185 ? -5.454 -6.336 17.129 1.00 95.69 185 ALA A O 1
ATOM 1381 N N . ALA A 1 186 ? -5.855 -5.651 15.018 1.00 93.69 186 ALA A N 1
ATOM 1382 C CA . ALA A 1 186 ? -6.739 -6.758 14.657 1.00 93.69 186 ALA A CA 1
ATOM 1383 C C . ALA A 1 186 ? -6.011 -8.115 14.696 1.00 93.69 186 ALA A C 1
ATOM 1385 O O . ALA A 1 186 ? -6.525 -9.085 15.248 1.00 93.69 186 ALA A O 1
ATOM 1386 N N . ALA A 1 187 ? -4.770 -8.173 14.204 1.00 93.25 187 ALA A N 1
ATOM 1387 C CA . ALA A 1 187 ? -3.926 -9.367 14.263 1.00 93.25 187 ALA A CA 1
ATOM 1388 C C . ALA A 1 187 ? -3.419 -9.706 15.682 1.00 93.25 187 ALA A C 1
ATOM 1390 O O . ALA A 1 187 ? -2.897 -10.798 15.896 1.00 93.25 187 ALA A O 1
ATOM 1391 N N . GLY A 1 188 ? -3.575 -8.800 16.655 1.00 92.56 188 GLY A N 1
ATOM 1392 C CA . GLY A 1 188 ? -3.123 -8.979 18.038 1.00 92.56 188 GLY A CA 1
ATOM 1393 C C . GLY A 1 188 ? -1.691 -8.509 18.325 1.00 92.56 188 GLY A C 1
ATOM 1394 O O . GLY A 1 188 ? -1.239 -8.641 19.460 1.00 92.56 188 GLY A O 1
ATOM 1395 N N . ASP A 1 189 ? -0.986 -7.915 17.358 1.00 95.44 189 ASP A N 1
ATOM 1396 C CA . ASP A 1 189 ? 0.303 -7.250 17.592 1.00 95.44 189 ASP A CA 1
ATOM 1397 C C . ASP A 1 189 ? 0.082 -5.823 18.118 1.00 95.44 189 ASP A C 1
ATOM 1399 O O . ASP A 1 189 ? 0.178 -4.823 17.401 1.00 95.44 189 ASP A O 1
ATOM 1403 N N . LEU A 1 190 ? -0.247 -5.733 19.406 1.00 95.88 190 LEU A N 1
ATOM 1404 C CA . LEU A 1 190 ? -0.594 -4.469 20.064 1.00 95.88 190 LEU A CA 1
ATOM 1405 C C . LEU A 1 190 ? 0.602 -3.506 20.147 1.00 95.88 190 LEU A C 1
ATOM 1407 O O . LEU A 1 190 ? 0.442 -2.290 20.023 1.00 95.88 190 LEU A O 1
ATOM 1411 N N . ALA A 1 191 ? 1.816 -4.037 20.319 1.00 96.31 191 ALA A N 1
ATOM 1412 C CA . ALA A 1 191 ? 3.031 -3.230 20.390 1.00 96.31 191 ALA A CA 1
ATOM 1413 C C . ALA A 1 191 ? 3.357 -2.598 19.029 1.00 96.31 191 ALA A C 1
ATOM 1415 O O . ALA A 1 191 ? 3.599 -1.388 18.951 1.00 96.31 191 ALA A O 1
ATOM 1416 N N . GLY A 1 192 ? 3.301 -3.392 17.954 1.00 95.31 192 GLY A N 1
ATOM 1417 C CA . GLY A 1 192 ? 3.448 -2.905 16.587 1.00 95.31 192 GLY A CA 1
ATOM 1418 C C . GLY A 1 192 ? 2.363 -1.892 16.222 1.00 95.31 192 GLY A C 1
ATOM 1419 O O . GLY A 1 192 ? 2.672 -0.830 15.674 1.00 95.31 192 GLY A O 1
ATOM 1420 N N . ALA A 1 193 ? 1.109 -2.164 16.592 1.00 97.25 193 ALA A N 1
ATOM 1421 C CA . ALA A 1 193 ? -0.010 -1.253 16.368 1.00 97.25 193 ALA A CA 1
ATOM 1422 C C . ALA A 1 193 ? 0.218 0.114 17.026 1.00 97.25 193 ALA A C 1
ATOM 1424 O O . ALA A 1 193 ? 0.111 1.146 16.362 1.00 97.25 193 ALA A O 1
ATOM 1425 N N . ARG A 1 194 ? 0.617 0.135 18.305 1.00 97.69 194 ARG A N 1
ATOM 1426 C CA . ARG A 1 194 ? 0.913 1.373 19.041 1.00 97.69 194 ARG A CA 1
ATOM 1427 C C . ARG A 1 194 ? 2.035 2.174 18.387 1.00 97.69 194 ARG A C 1
ATOM 1429 O O . ARG A 1 194 ? 1.911 3.389 18.232 1.00 97.69 194 ARG A O 1
ATOM 1436 N N . PHE A 1 195 ? 3.111 1.505 17.978 1.00 97.38 195 PHE A N 1
ATOM 1437 C CA . PHE A 1 195 ? 4.229 2.152 17.293 1.00 97.38 195 PHE A CA 1
ATOM 1438 C C . PHE A 1 195 ? 3.788 2.819 15.983 1.00 97.38 195 PHE A C 1
ATOM 1440 O O . PHE A 1 195 ? 4.132 3.972 15.715 1.00 97.38 195 PHE A O 1
ATOM 1447 N N . GLN A 1 196 ? 2.988 2.129 15.168 1.00 97.56 196 GLN A N 1
ATOM 1448 C CA . GLN A 1 196 ? 2.513 2.684 13.898 1.00 97.56 196 GLN A CA 1
ATOM 1449 C C . GLN A 1 196 ? 1.482 3.794 14.106 1.00 97.56 196 GLN A C 1
ATOM 1451 O O . GLN A 1 196 ? 1.521 4.796 13.391 1.00 97.56 196 GLN A O 1
ATOM 1456 N N . LEU A 1 197 ? 0.639 3.691 15.134 1.00 97.25 197 LEU A N 1
ATOM 1457 C CA . LEU A 1 197 ? -0.311 4.738 15.496 1.00 97.25 197 LEU A CA 1
ATOM 1458 C C . LEU A 1 197 ? 0.401 6.036 15.913 1.00 97.25 197 LEU A C 1
ATOM 1460 O O . LEU A 1 197 ? 0.022 7.119 15.469 1.00 97.25 197 LEU A O 1
ATOM 1464 N N . GLN A 1 198 ? 1.492 5.948 16.681 1.00 97.19 198 GLN A N 1
ATOM 1465 C CA . GLN A 1 198 ? 2.328 7.112 17.010 1.00 97.19 198 GLN A CA 1
ATOM 1466 C C . GLN A 1 198 ? 2.906 7.777 15.754 1.00 97.19 198 GLN A C 1
ATOM 1468 O O . GLN A 1 198 ? 2.879 9.004 15.629 1.00 97.19 198 GLN A O 1
ATOM 1473 N N . ARG A 1 199 ? 3.379 6.983 14.784 1.00 95.69 199 ARG A N 1
ATOM 1474 C CA . ARG A 1 199 ? 3.866 7.503 13.493 1.00 95.69 199 ARG A CA 1
ATOM 1475 C C . ARG A 1 199 ? 2.751 8.145 12.670 1.00 95.69 199 ARG A C 1
ATOM 1477 O O . ARG A 1 199 ? 3.001 9.157 12.015 1.00 95.69 199 ARG A O 1
ATOM 1484 N N . CYS A 1 200 ? 1.539 7.598 12.732 1.00 95.81 200 CYS A N 1
ATOM 1485 C CA . CYS A 1 200 ? 0.362 8.183 12.101 1.00 95.81 200 CYS A CA 1
ATOM 1486 C C . CYS A 1 200 ? 0.038 9.556 12.698 1.00 95.81 200 CYS A C 1
ATOM 1488 O O . CYS A 1 200 ? -0.106 10.526 11.956 1.00 95.81 200 CYS A O 1
ATOM 1490 N N . HIS A 1 201 ? -0.001 9.679 14.028 1.00 95.19 201 HIS A N 1
ATOM 1491 C CA . HIS A 1 201 ? -0.228 10.965 14.692 1.00 95.19 201 HIS A CA 1
ATOM 1492 C C . HIS A 1 201 ? 0.867 11.992 14.389 1.00 95.19 201 HIS A C 1
ATOM 1494 O O . HIS A 1 201 ? 0.548 13.157 14.156 1.00 95.19 201 HIS A O 1
ATOM 1500 N N . ALA A 1 202 ? 2.134 11.571 14.321 1.00 93.12 202 ALA A N 1
ATOM 1501 C CA . ALA A 1 202 ? 3.227 12.448 13.905 1.00 93.12 202 ALA A CA 1
ATOM 1502 C C . ALA A 1 202 ? 3.005 12.990 12.481 1.00 93.12 202 ALA A C 1
ATOM 1504 O O . ALA A 1 202 ? 3.077 14.197 12.266 1.00 93.12 202 ALA A O 1
ATOM 1505 N N . ALA A 1 203 ? 2.634 12.125 11.530 1.00 91.25 203 ALA A N 1
ATOM 1506 C CA . ALA A 1 203 ? 2.303 12.550 10.171 1.00 91.25 203 ALA A CA 1
ATOM 1507 C C . ALA A 1 203 ? 1.081 13.490 10.139 1.00 91.25 203 ALA A C 1
ATOM 1509 O O . ALA A 1 203 ? 1.110 14.522 9.477 1.00 91.25 203 ALA A O 1
ATOM 1510 N N . LEU A 1 204 ? 0.020 13.190 10.893 1.00 90.69 204 LEU A N 1
ATOM 1511 C CA . LEU A 1 204 ? -1.172 14.043 10.992 1.00 90.69 204 LEU A CA 1
ATOM 1512 C C . LEU A 1 204 ? -0.862 15.440 11.552 1.00 90.69 204 LEU A C 1
ATOM 1514 O O . LEU A 1 204 ? -1.437 16.427 11.084 1.00 90.69 204 LEU A O 1
ATOM 1518 N N . ALA A 1 205 ? 0.041 15.532 12.530 1.00 88.56 205 ALA A N 1
ATOM 1519 C CA . ALA A 1 205 ? 0.488 16.805 13.085 1.00 88.56 205 ALA A CA 1
ATOM 1520 C C . ALA A 1 205 ? 1.213 17.659 12.032 1.00 88.56 205 ALA A C 1
ATOM 1522 O O . ALA A 1 205 ? 1.036 18.877 12.002 1.00 88.56 205 ALA A O 1
ATOM 1523 N N . ASP A 1 206 ? 1.973 17.031 11.135 1.00 85.62 206 ASP A N 1
ATOM 1524 C CA . ASP A 1 206 ? 2.677 17.725 10.056 1.00 85.62 206 ASP A CA 1
ATOM 1525 C C . ASP A 1 206 ? 1.725 18.222 8.956 1.00 85.62 206 ASP A C 1
ATOM 1527 O O . ASP A 1 206 ? 1.915 19.326 8.443 1.00 85.62 206 ASP A O 1
ATOM 1531 N N . ILE A 1 207 ? 0.632 17.498 8.669 1.00 83.06 207 ILE A N 1
ATOM 1532 C CA . ILE A 1 207 ? -0.430 17.983 7.762 1.00 83.06 207 ILE A CA 1
ATOM 1533 C C . ILE A 1 207 ? -1.018 19.303 8.278 1.00 83.06 207 ILE A C 1
ATOM 1535 O O . ILE A 1 207 ? -1.242 20.225 7.496 1.00 83.06 207 ILE A O 1
ATOM 1539 N N . GLY A 1 208 ? -1.234 19.417 9.594 1.00 71.12 208 GLY A N 1
ATOM 1540 C CA . GLY A 1 208 ? -1.781 20.625 10.220 1.00 71.12 208 GLY A CA 1
ATOM 1541 C C . GLY A 1 208 ? -0.864 21.851 10.137 1.00 71.12 208 GLY A C 1
ATOM 1542 O O . GLY A 1 208 ? -1.354 22.976 10.173 1.00 71.12 208 GLY A O 1
ATOM 1543 N N . LYS A 1 209 ? 0.452 21.653 9.986 1.00 73.44 209 LYS A N 1
ATOM 1544 C CA . LYS A 1 209 ? 1.450 22.733 9.871 1.00 73.44 209 LYS A CA 1
ATOM 1545 C C . LYS A 1 209 ? 1.642 23.225 8.432 1.00 73.44 209 LYS A C 1
ATOM 1547 O O . LYS A 1 209 ? 2.108 24.341 8.226 1.00 73.44 209 LYS A O 1
ATOM 1552 N N . GLY A 1 210 ? 1.287 22.408 7.437 1.00 57.88 210 GLY A N 1
ATOM 1553 C CA . GLY A 1 210 ? 1.573 22.634 6.013 1.00 57.88 210 GLY A CA 1
ATOM 1554 C C . GLY A 1 210 ? 0.733 23.705 5.299 1.00 57.88 210 GLY A C 1
ATOM 1555 O O . GLY A 1 210 ? 0.825 23.820 4.084 1.00 57.88 210 GLY A O 1
ATOM 1556 N N . GLY A 1 211 ? -0.084 24.493 6.005 1.00 53.62 211 GLY A N 1
ATOM 1557 C CA . GLY A 1 211 ? -0.991 25.487 5.403 1.00 53.62 211 GLY A CA 1
ATOM 1558 C C . GLY A 1 211 ? -0.357 26.815 4.953 1.00 53.62 211 GLY A C 1
ATOM 1559 O O . GLY A 1 211 ? -1.086 27.728 4.578 1.00 53.62 211 GLY A O 1
ATOM 1560 N N . GLY A 1 212 ? 0.969 26.973 5.021 1.00 54.88 212 GLY A N 1
ATOM 1561 C CA . GLY A 1 212 ? 1.652 28.232 4.688 1.00 54.88 212 GLY A CA 1
ATOM 1562 C C . GLY A 1 212 ? 1.921 28.440 3.188 1.00 54.88 212 GLY A C 1
ATOM 1563 O O . GLY A 1 212 ? 2.138 27.484 2.448 1.00 54.88 212 GLY A O 1
ATOM 1564 N N . PHE A 1 213 ? 2.007 29.708 2.761 1.00 55.00 213 PHE A N 1
ATOM 1565 C CA . PHE A 1 213 ? 2.334 30.163 1.391 1.00 55.00 213 PHE A CA 1
ATOM 1566 C C . PHE A 1 213 ? 3.569 29.474 0.765 1.00 55.00 213 PHE A C 1
ATOM 1568 O O . PHE A 1 213 ? 3.582 29.175 -0.426 1.00 55.00 213 PHE A O 1
ATOM 1575 N N . PHE A 1 214 ? 4.580 29.128 1.568 1.00 54.75 214 PHE A N 1
ATOM 1576 C CA . PHE A 1 214 ? 5.772 28.405 1.101 1.00 54.75 214 PHE A CA 1
ATOM 1577 C C . PHE A 1 214 ? 5.510 26.939 0.704 1.00 54.75 214 PHE A C 1
ATOM 1579 O O . PHE A 1 214 ? 6.258 26.390 -0.102 1.00 54.75 214 PHE A O 1
ATOM 1586 N N . SER A 1 215 ? 4.450 26.298 1.214 1.00 54.28 215 SER A N 1
ATOM 1587 C CA . SER A 1 215 ? 4.061 24.947 0.781 1.00 54.28 215 SER A CA 1
ATOM 1588 C C . SER A 1 215 ? 3.462 24.947 -0.625 1.00 54.28 215 SER A C 1
ATOM 1590 O O . SER A 1 215 ? 3.611 23.962 -1.335 1.00 54.28 215 SER A O 1
ATOM 1592 N N . PHE A 1 216 ? 2.809 26.042 -1.023 1.00 53.06 216 PHE A N 1
ATOM 1593 C CA . PHE A 1 216 ? 2.239 26.213 -2.359 1.00 53.06 216 PHE A CA 1
ATOM 1594 C C . PHE A 1 216 ? 3.339 26.407 -3.414 1.00 53.06 216 PHE A C 1
ATOM 1596 O O . PHE A 1 216 ? 3.327 25.749 -4.447 1.00 53.06 216 PHE A O 1
ATOM 1603 N N . LEU A 1 217 ? 4.360 27.221 -3.115 1.00 56.41 217 LEU A N 1
ATOM 1604 C CA . LEU A 1 217 ? 5.493 27.443 -4.026 1.00 56.41 217 LEU A CA 1
ATOM 1605 C C . LEU A 1 217 ? 6.364 26.190 -4.250 1.00 56.41 217 LEU A C 1
ATOM 1607 O O . LEU A 1 217 ? 6.984 26.057 -5.302 1.00 56.41 217 LEU A O 1
ATOM 1611 N N . ASN A 1 218 ? 6.394 25.261 -3.288 1.00 57.06 218 ASN A N 1
ATOM 1612 C CA . ASN A 1 218 ? 7.114 23.990 -3.414 1.00 57.06 218 ASN A CA 1
ATOM 1613 C C . ASN A 1 218 ? 6.320 22.891 -4.149 1.00 57.06 218 ASN A C 1
ATOM 1615 O O . ASN A 1 218 ? 6.928 21.900 -4.553 1.00 57.06 218 ASN A O 1
ATOM 1619 N N . ASP A 1 219 ? 5.001 23.038 -4.327 1.00 53.03 219 ASP A N 1
ATOM 1620 C CA . ASP A 1 219 ? 4.155 22.026 -4.987 1.00 53.03 219 ASP A CA 1
ATOM 1621 C C . ASP A 1 219 ? 4.291 22.072 -6.527 1.00 53.03 219 ASP A C 1
ATOM 1623 O O . ASP A 1 219 ? 4.246 21.029 -7.182 1.00 53.03 219 ASP A O 1
ATOM 1627 N N . ASP A 1 220 ? 4.559 23.254 -7.103 1.00 46.41 220 ASP A N 1
ATOM 1628 C CA . ASP A 1 220 ? 4.606 23.475 -8.563 1.00 46.41 220 ASP A CA 1
ATOM 1629 C C . ASP A 1 220 ? 6.020 23.446 -9.180 1.00 46.41 220 ASP A C 1
ATOM 1631 O O . ASP A 1 220 ? 6.176 23.343 -10.399 1.00 46.41 220 ASP A O 1
ATOM 1635 N N . ALA A 1 221 ? 7.088 23.496 -8.377 1.00 45.44 221 ALA A N 1
ATOM 1636 C CA . ALA A 1 221 ? 8.454 23.695 -8.881 1.00 45.44 221 ALA A CA 1
ATOM 1637 C C . ALA A 1 221 ? 9.092 22.469 -9.573 1.00 45.44 221 ALA A C 1
ATOM 1639 O O . ALA A 1 221 ? 10.268 22.510 -9.943 1.00 45.44 221 ALA A O 1
ATOM 1640 N N . HIS A 1 222 ? 8.384 21.351 -9.745 1.00 47.28 222 HIS A N 1
ATOM 1641 C CA . HIS A 1 222 ? 8.971 20.115 -10.269 1.00 47.28 222 HIS A CA 1
ATOM 1642 C C . HIS A 1 222 ? 8.179 19.572 -11.464 1.00 47.28 222 HIS A C 1
ATOM 1644 O O . HIS A 1 222 ? 7.356 18.663 -11.337 1.00 47.28 222 HIS A O 1
ATOM 1650 N N . PHE A 1 223 ? 8.538 20.040 -12.664 1.00 44.06 223 PHE A N 1
ATOM 1651 C CA . PHE A 1 223 ? 8.082 19.502 -13.958 1.00 44.06 223 PHE A CA 1
ATOM 1652 C C . PHE A 1 223 ? 8.314 17.976 -14.125 1.00 44.06 223 PHE A C 1
ATOM 1654 O O . PHE A 1 223 ? 7.713 17.355 -14.997 1.00 44.06 223 PHE A O 1
ATOM 1661 N N . GLY A 1 224 ? 9.118 17.335 -13.261 1.00 47.84 224 GLY A N 1
ATOM 1662 C CA . GLY A 1 224 ? 9.249 15.870 -13.154 1.00 47.84 224 GLY A CA 1
ATOM 1663 C C . GLY A 1 224 ? 8.446 15.198 -12.020 1.00 47.84 224 GLY A C 1
ATOM 1664 O O . GLY A 1 224 ? 8.210 13.988 -12.075 1.00 47.84 224 GLY A O 1
ATOM 1665 N N . ALA A 1 225 ? 7.992 15.944 -11.003 1.00 51.47 225 ALA A N 1
ATOM 1666 C CA . ALA A 1 225 ? 7.279 15.407 -9.834 1.00 51.47 225 ALA A CA 1
ATOM 1667 C C . ALA A 1 225 ? 5.748 15.454 -9.956 1.00 51.47 225 ALA A C 1
ATOM 1669 O O . ALA A 1 225 ? 5.077 14.702 -9.248 1.00 51.47 225 ALA A O 1
ATOM 1670 N N . ALA A 1 226 ? 5.188 16.224 -10.899 1.00 52.34 226 ALA A N 1
ATOM 1671 C CA . ALA A 1 226 ? 3.743 16.245 -11.167 1.00 52.34 226 ALA A CA 1
ATOM 1672 C C . ALA A 1 226 ? 3.165 14.826 -11.378 1.00 52.34 226 ALA A C 1
ATOM 1674 O O . ALA A 1 226 ? 2.083 14.484 -10.901 1.00 52.34 226 ALA A O 1
ATOM 1675 N N . GLY A 1 227 ? 3.941 13.937 -12.012 1.00 59.41 227 GLY A N 1
ATOM 1676 C CA . GLY A 1 227 ? 3.566 12.533 -12.174 1.00 59.41 227 GLY A CA 1
ATOM 1677 C C . GLY A 1 227 ? 3.764 11.644 -10.934 1.00 59.41 227 GLY A C 1
ATOM 1678 O O . GLY A 1 227 ? 3.120 10.603 -10.866 1.00 59.41 227 GLY A O 1
ATOM 1679 N N . LEU A 1 228 ? 4.661 11.993 -9.998 1.00 61.97 228 LEU A N 1
ATOM 1680 C CA . LEU A 1 228 ? 4.901 11.228 -8.755 1.00 61.97 228 LEU A CA 1
ATOM 1681 C C . LEU A 1 228 ? 3.811 11.527 -7.723 1.00 61.97 228 LEU A C 1
ATOM 1683 O O . LEU A 1 228 ? 3.295 10.619 -7.070 1.00 61.97 228 LEU A O 1
ATOM 1687 N N . ASN A 1 229 ? 3.445 12.802 -7.611 1.00 69.50 229 ASN A N 1
ATOM 1688 C CA . ASN A 1 229 ? 2.491 13.286 -6.622 1.00 69.50 229 ASN A CA 1
ATOM 1689 C C . ASN A 1 229 ? 1.066 12.814 -6.920 1.00 69.50 229 ASN A C 1
ATOM 1691 O O . ASN A 1 229 ? 0.315 12.536 -5.988 1.00 69.50 229 ASN A O 1
ATOM 1695 N N . SER A 1 230 ? 0.711 12.620 -8.197 1.00 77.81 230 SER A N 1
ATOM 1696 C CA . SER A 1 230 ? -0.624 12.144 -8.579 1.00 77.81 230 SER A CA 1
ATOM 1697 C C . SER A 1 230 ? -0.948 10.765 -7.998 1.00 77.81 230 SER A C 1
ATOM 1699 O O . SER A 1 230 ? -2.033 10.568 -7.465 1.00 77.81 230 SER A O 1
ATOM 1701 N N . SER A 1 231 ? -0.006 9.816 -7.998 1.00 82.62 231 SER A N 1
ATOM 1702 C CA . SER A 1 231 ? -0.237 8.482 -7.422 1.00 82.62 231 SER A CA 1
ATOM 1703 C C . SER A 1 231 ? -0.502 8.524 -5.912 1.00 82.62 231 SER A C 1
ATOM 1705 O O . SER A 1 231 ? -1.304 7.737 -5.418 1.00 82.62 231 SER A O 1
ATOM 1707 N N . LEU A 1 232 ? 0.160 9.432 -5.188 1.00 83.81 232 LEU A N 1
ATOM 1708 C CA . LEU A 1 232 ? -0.020 9.630 -3.744 1.00 83.81 232 LEU A CA 1
ATOM 1709 C C . LEU A 1 232 ? -1.321 10.379 -3.430 1.00 83.81 232 LEU A C 1
ATOM 1711 O O . LEU A 1 232 ? -2.029 10.032 -2.488 1.00 83.81 232 LEU A O 1
ATOM 1715 N N . ALA A 1 233 ? -1.655 11.388 -4.237 1.00 83.88 233 ALA A N 1
ATOM 1716 C CA . ALA A 1 233 ? -2.899 12.144 -4.120 1.00 83.88 233 ALA A CA 1
ATOM 1717 C C . ALA A 1 233 ? -4.140 11.263 -4.338 1.00 83.88 233 ALA A C 1
ATOM 1719 O O . ALA A 1 233 ? -5.179 11.500 -3.728 1.00 83.88 233 ALA A O 1
ATOM 1720 N N . LEU A 1 234 ? -4.010 10.230 -5.175 1.00 87.62 234 LEU A N 1
ATOM 1721 C CA . LEU A 1 234 ? -5.073 9.280 -5.501 1.00 87.62 234 LEU A CA 1
ATOM 1722 C C . LEU A 1 234 ? -5.262 8.163 -4.464 1.00 87.62 234 LEU A C 1
ATOM 1724 O O . LEU A 1 234 ? -6.118 7.306 -4.666 1.00 87.62 234 LEU A O 1
ATOM 1728 N N . LEU A 1 235 ? -4.487 8.126 -3.374 1.00 88.75 235 LEU A N 1
ATOM 1729 C CA . LEU A 1 235 ? -4.747 7.171 -2.293 1.00 88.75 235 LEU A CA 1
ATOM 1730 C C . LEU A 1 235 ? -6.016 7.584 -1.554 1.00 88.75 235 LEU A C 1
ATOM 1732 O O . LEU A 1 235 ? -6.005 8.596 -0.859 1.00 88.75 235 LEU A O 1
ATOM 1736 N N . GLU A 1 236 ? -7.099 6.828 -1.732 1.00 88.50 236 GLU A N 1
ATOM 1737 C CA . GLU A 1 236 ? -8.404 7.058 -1.102 1.00 88.50 236 GLU A CA 1
ATOM 1738 C C . GLU A 1 236 ? -8.754 8.554 -0.964 1.00 88.50 236 GLU A C 1
ATOM 1740 O O . GLU A 1 236 ? -8.752 9.101 0.141 1.00 88.50 236 GLU A O 1
ATOM 1745 N N . PRO A 1 237 ? -9.017 9.278 -2.063 1.00 84.56 237 PRO A N 1
ATOM 1746 C CA . PRO A 1 237 ? -9.072 10.746 -2.065 1.00 84.56 237 PRO A CA 1
ATOM 1747 C C . PRO A 1 237 ? -10.148 11.337 -1.141 1.00 84.56 237 PRO A C 1
ATOM 1749 O O . PRO A 1 237 ? -10.056 12.494 -0.744 1.00 84.56 237 PRO A O 1
ATOM 1752 N N . ARG A 1 238 ? -11.162 10.541 -0.783 1.00 82.44 238 ARG A N 1
ATOM 1753 C CA . ARG A 1 238 ? -12.266 10.930 0.110 1.00 82.44 238 ARG A CA 1
ATOM 1754 C C . ARG A 1 238 ? -12.031 10.556 1.573 1.00 82.44 238 ARG A C 1
ATOM 1756 O O . ARG A 1 238 ? -12.867 10.857 2.415 1.00 82.44 238 ARG A O 1
ATOM 1763 N N . ARG A 1 239 ? -10.924 9.879 1.868 1.00 86.62 239 ARG A N 1
ATOM 1764 C CA . ARG A 1 239 ? -10.622 9.355 3.192 1.00 86.62 239 ARG A CA 1
ATOM 1765 C C . ARG A 1 239 ? -9.908 10.383 4.047 1.00 86.62 239 ARG A C 1
ATOM 1767 O O . ARG A 1 239 ? -8.886 10.935 3.622 1.00 86.62 239 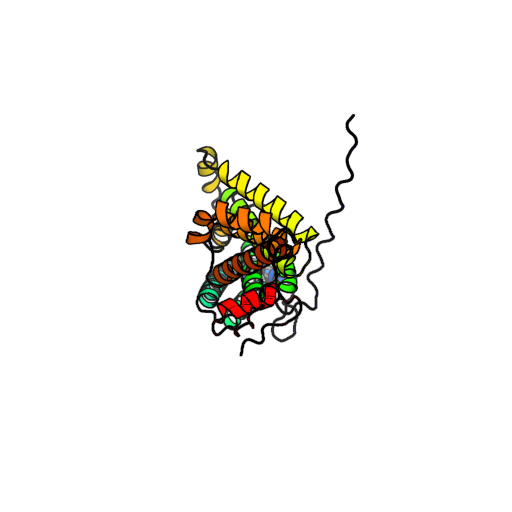ARG A O 1
ATOM 1774 N N . ASP A 1 240 ? -10.415 10.585 5.260 1.00 88.12 240 ASP A N 1
ATOM 1775 C CA . ASP A 1 240 ? -9.704 11.326 6.298 1.00 88.12 240 ASP A CA 1
ATOM 1776 C C . ASP A 1 240 ? -8.791 10.363 7.084 1.00 88.12 240 ASP A C 1
ATOM 1778 O O . ASP A 1 240 ? -9.294 9.454 7.757 1.00 88.12 240 ASP A O 1
ATOM 1782 N N . PRO A 1 241 ? -7.455 10.538 7.039 1.00 91.44 241 PRO A N 1
ATOM 1783 C CA . PRO A 1 241 ? -6.542 9.708 7.817 1.00 91.44 241 PRO A CA 1
ATOM 1784 C C . PRO A 1 241 ? -6.751 9.847 9.335 1.00 91.44 241 PRO A C 1
ATOM 1786 O O . PRO A 1 241 ? -6.375 8.944 10.080 1.00 91.44 241 PRO A O 1
ATOM 1789 N N . ARG A 1 242 ? -7.366 10.941 9.816 1.00 92.56 242 ARG A N 1
ATOM 1790 C CA . ARG A 1 242 ? -7.697 11.121 11.241 1.00 92.56 242 ARG A CA 1
ATOM 1791 C C . ARG A 1 242 ? -8.744 10.122 11.713 1.00 92.56 242 ARG A C 1
ATOM 1793 O O . ARG A 1 242 ? -8.551 9.515 12.760 1.00 92.56 242 ARG A O 1
ATOM 1800 N N . ALA A 1 243 ? -9.793 9.900 10.920 1.00 93.12 243 ALA A N 1
ATOM 1801 C CA . ALA A 1 243 ? -10.841 8.929 11.238 1.00 93.12 243 ALA A CA 1
ATOM 1802 C C . ALA A 1 243 ? -10.267 7.516 11.372 1.00 93.12 243 ALA A C 1
ATOM 1804 O O . ALA A 1 243 ? -10.591 6.781 12.300 1.00 93.12 243 ALA A O 1
ATOM 1805 N N . LEU A 1 244 ? -9.361 7.156 10.464 1.00 94.19 244 LEU A N 1
ATOM 1806 C CA . LEU A 1 244 ? -8.687 5.865 10.489 1.00 94.19 244 LEU A CA 1
ATOM 1807 C C . LEU A 1 244 ? -7.765 5.716 11.708 1.00 94.19 244 LEU A C 1
ATOM 1809 O O . LEU A 1 244 ? -7.784 4.678 12.365 1.00 94.19 244 LEU A O 1
ATOM 1813 N N . ALA A 1 245 ? -6.993 6.753 12.044 1.00 95.56 245 ALA A N 1
ATOM 1814 C CA . ALA A 1 245 ? -6.144 6.752 13.234 1.00 95.56 245 ALA A CA 1
ATOM 1815 C C . ALA A 1 245 ? -6.968 6.609 14.524 1.00 95.56 245 ALA A C 1
ATOM 1817 O O . ALA A 1 245 ? -6.623 5.808 15.390 1.00 95.56 245 ALA A O 1
ATOM 1818 N N . ALA A 1 246 ? -8.081 7.339 14.632 1.00 95.62 246 ALA A N 1
ATOM 1819 C CA . ALA A 1 246 ? -8.991 7.250 15.768 1.00 95.62 246 ALA A CA 1
ATOM 1820 C C . ALA A 1 246 ? -9.610 5.848 15.895 1.00 95.62 246 ALA A C 1
ATOM 1822 O O . ALA A 1 246 ? -9.644 5.294 16.993 1.00 95.62 246 ALA A O 1
ATOM 1823 N N . LEU A 1 247 ? -10.019 5.235 14.778 1.00 96.12 247 LEU A N 1
ATOM 1824 C CA . LEU A 1 247 ? -10.542 3.867 14.766 1.00 96.12 247 LEU A CA 1
ATOM 1825 C C . LEU A 1 247 ? -9.476 2.857 15.201 1.00 96.12 247 LEU A C 1
ATOM 1827 O O . LEU A 1 247 ? -9.749 2.000 16.038 1.00 96.12 247 LEU A O 1
ATOM 1831 N N . ALA A 1 248 ? -8.256 2.971 14.669 1.00 96.81 248 ALA A N 1
ATOM 1832 C CA . ALA A 1 248 ? -7.137 2.124 15.068 1.00 96.81 248 ALA A CA 1
ATOM 1833 C C . ALA A 1 248 ? -6.818 2.276 16.565 1.00 96.81 248 ALA A C 1
ATOM 1835 O O . ALA A 1 248 ? -6.561 1.280 17.238 1.00 96.81 248 ALA A O 1
ATOM 1836 N N . GLY A 1 249 ? -6.889 3.498 17.104 1.00 97.00 249 GLY A N 1
ATOM 1837 C CA . GLY A 1 249 ? -6.739 3.774 18.534 1.00 97.00 249 GLY A CA 1
ATOM 1838 C C . GLY A 1 249 ? -7.848 3.159 19.390 1.00 97.00 249 GLY A C 1
ATOM 1839 O O . GLY A 1 249 ? -7.552 2.527 20.403 1.00 97.00 249 GLY A O 1
ATOM 1840 N N . ALA A 1 250 ? -9.108 3.279 18.965 1.00 96.56 250 ALA A N 1
ATOM 1841 C CA . ALA A 1 250 ? -10.247 2.672 19.652 1.00 96.56 250 ALA A CA 1
ATOM 1842 C C . ALA A 1 250 ? -10.153 1.138 19.652 1.00 96.56 250 ALA A C 1
ATOM 1844 O O . ALA A 1 250 ? -10.338 0.509 20.694 1.00 96.56 250 ALA A O 1
ATOM 1845 N N . LEU A 1 251 ? -9.791 0.535 18.513 1.00 96.56 251 LEU A N 1
ATOM 1846 C CA . LEU A 1 251 ? -9.559 -0.905 18.417 1.00 96.56 251 LEU A CA 1
ATOM 1847 C C . LEU A 1 251 ? -8.393 -1.341 19.309 1.00 96.56 251 LEU A C 1
ATOM 1849 O O . LEU A 1 251 ? -8.516 -2.325 20.030 1.00 96.56 251 LEU A O 1
ATOM 1853 N N . LEU A 1 252 ? -7.275 -0.614 19.301 1.00 96.69 252 LEU A N 1
ATOM 1854 C CA . LEU A 1 252 ? -6.127 -0.917 20.154 1.00 96.69 252 LEU A CA 1
ATOM 1855 C C . LEU A 1 252 ? -6.514 -0.900 21.641 1.00 96.69 252 LEU A C 1
ATOM 1857 O O . LEU A 1 252 ? -6.263 -1.879 22.341 1.00 96.69 252 LEU A O 1
ATOM 1861 N N . ALA A 1 253 ? -7.193 0.155 22.103 1.00 96.31 253 ALA A N 1
ATOM 1862 C CA . ALA A 1 253 ? -7.677 0.259 23.480 1.00 96.31 253 ALA A CA 1
ATOM 1863 C C . ALA A 1 253 ? -8.639 -0.884 23.841 1.00 96.31 253 ALA A C 1
ATOM 1865 O O . ALA A 1 253 ? -8.527 -1.484 24.912 1.00 96.31 253 ALA A O 1
ATOM 1866 N N . PHE A 1 254 ? -9.542 -1.235 22.922 1.00 95.75 254 PHE A N 1
ATOM 1867 C CA . PHE A 1 254 ? -10.451 -2.363 23.086 1.00 95.75 254 PHE A CA 1
ATOM 1868 C C . PHE A 1 254 ? -9.699 -3.691 23.260 1.00 95.75 254 PHE A C 1
ATOM 1870 O O . PHE A 1 254 ? -10.006 -4.465 24.169 1.00 95.75 254 PHE A O 1
ATOM 1877 N N . ARG A 1 255 ? -8.693 -3.951 22.416 1.00 93.69 255 ARG A N 1
ATOM 1878 C CA . ARG A 1 255 ? -7.885 -5.184 22.440 1.00 93.69 255 ARG A CA 1
ATOM 1879 C C . ARG A 1 255 ? -6.982 -5.275 23.671 1.00 93.69 255 ARG A C 1
ATOM 1881 O O . ARG A 1 255 ? -6.691 -6.377 24.121 1.00 93.69 255 ARG A O 1
ATOM 1888 N N . GLU A 1 256 ? -6.598 -4.140 24.247 1.00 94.94 256 GLU A N 1
ATOM 1889 C CA . GLU A 1 256 ? -5.901 -4.053 25.538 1.00 94.94 256 GLU A CA 1
ATOM 1890 C C . GLU A 1 256 ? -6.834 -4.272 26.747 1.00 94.94 256 GLU A C 1
ATOM 1892 O O . GLU A 1 256 ? -6.369 -4.307 27.884 1.00 94.94 256 GLU A O 1
ATOM 1897 N N . GLY A 1 257 ? -8.145 -4.422 26.526 1.00 93.31 257 GLY A N 1
ATOM 1898 C CA . GLY A 1 257 ? -9.147 -4.561 27.586 1.00 93.31 257 GLY A CA 1
ATOM 1899 C C . GLY A 1 257 ? -9.554 -3.236 28.237 1.00 93.31 257 GLY A C 1
ATOM 1900 O O . GLY A 1 257 ? -10.320 -3.231 29.200 1.00 93.31 257 GLY A O 1
ATOM 1901 N N . ASN A 1 258 ? -9.086 -2.098 27.715 1.00 95.19 258 ASN A N 1
ATOM 1902 C CA . ASN A 1 258 ? -9.459 -0.772 28.197 1.00 95.19 258 ASN A CA 1
ATOM 1903 C C . ASN A 1 258 ? -10.733 -0.276 27.492 1.00 95.19 258 ASN A C 1
ATOM 1905 O O . ASN A 1 258 ? -10.714 0.628 26.655 1.00 95.19 258 ASN A O 1
ATOM 1909 N N . HIS A 1 259 ? -11.859 -0.901 27.841 1.00 93.31 259 HIS A N 1
ATOM 1910 C CA . HIS A 1 259 ? -13.171 -0.637 27.240 1.00 93.31 259 HIS A CA 1
ATOM 1911 C C . HIS A 1 259 ? -13.658 0.802 27.453 1.00 93.31 259 HIS A C 1
ATOM 1913 O O . HIS A 1 259 ? -14.285 1.373 26.562 1.00 93.31 259 HIS A O 1
ATOM 1919 N N . TYR A 1 260 ? -13.308 1.416 28.588 1.00 93.50 260 TYR A N 1
ATOM 1920 C CA . TYR A 1 260 ? -13.627 2.817 28.855 1.00 93.50 260 TYR A CA 1
ATOM 1921 C C . TYR A 1 260 ? -12.901 3.754 27.885 1.00 93.50 260 TYR A C 1
ATOM 1923 O O . TYR A 1 260 ? -13.531 4.608 27.267 1.00 93.50 260 TYR A O 1
ATOM 1931 N N . ALA A 1 261 ? -11.587 3.576 27.702 1.00 93.81 261 ALA A N 1
ATOM 1932 C CA . ALA A 1 261 ? -10.822 4.401 26.767 1.00 93.81 261 ALA A CA 1
ATOM 1933 C C . ALA A 1 261 ? -11.274 4.202 25.314 1.00 93.81 261 ALA A C 1
ATOM 1935 O O . ALA A 1 261 ? -11.300 5.164 24.551 1.00 93.81 261 ALA A O 1
ATOM 1936 N N . ALA A 1 262 ? -11.664 2.978 24.940 1.00 93.12 262 ALA A N 1
ATOM 1937 C CA . ALA A 1 262 ? -12.243 2.716 23.628 1.00 93.12 262 ALA A CA 1
ATOM 1938 C C . ALA A 1 262 ? -13.526 3.540 23.416 1.00 93.12 262 ALA A C 1
ATOM 1940 O O . ALA A 1 262 ? -13.610 4.271 22.434 1.00 93.12 262 ALA A O 1
ATOM 1941 N N . LEU A 1 263 ? -14.482 3.499 24.353 1.00 92.81 263 LEU A N 1
ATOM 1942 C CA . LEU A 1 263 ? -15.736 4.263 24.262 1.00 92.81 263 LEU A CA 1
ATOM 1943 C C . LEU A 1 263 ? -15.539 5.779 24.330 1.00 92.81 263 LEU A C 1
ATOM 1945 O O . LEU A 1 263 ? -16.204 6.512 23.598 1.00 92.81 263 LEU A O 1
ATOM 1949 N N . ASP A 1 264 ? -14.624 6.260 25.171 1.00 93.69 264 ASP A N 1
ATOM 1950 C CA . ASP A 1 264 ? -14.281 7.683 25.249 1.00 93.69 264 ASP A CA 1
ATOM 1951 C C . ASP A 1 264 ? -13.726 8.183 23.906 1.00 93.69 264 ASP A C 1
ATOM 1953 O O . ASP A 1 264 ? -14.159 9.225 23.415 1.00 93.69 264 ASP A O 1
ATOM 1957 N N . LEU A 1 265 ? -12.857 7.404 23.246 1.00 92.94 265 LEU A N 1
ATOM 1958 C CA . LEU A 1 265 ? -12.389 7.705 21.889 1.00 92.94 265 LEU A CA 1
ATOM 1959 C C . LEU A 1 265 ? -13.528 7.679 20.865 1.00 92.94 265 LEU A C 1
ATOM 1961 O O . LEU A 1 265 ? -13.631 8.615 20.072 1.00 92.94 265 LEU A O 1
ATOM 1965 N N . VAL A 1 266 ? -14.397 6.657 20.894 1.00 91.81 266 VAL A N 1
ATOM 1966 C CA . VAL A 1 266 ? -15.568 6.578 19.998 1.00 91.81 266 VAL A CA 1
ATOM 1967 C C . VAL A 1 266 ? -16.441 7.829 20.132 1.00 91.81 266 VAL A C 1
ATOM 1969 O O . VAL A 1 266 ? -16.820 8.441 19.133 1.00 91.81 266 VAL A O 1
ATOM 1972 N N . THR A 1 267 ? -16.702 8.247 21.369 1.00 92.19 267 THR A N 1
ATOM 1973 C CA . THR A 1 267 ? -17.567 9.387 21.688 1.00 92.19 267 THR A CA 1
ATOM 1974 C C . THR A 1 267 ? -16.938 10.714 21.264 1.00 92.19 267 THR A C 1
ATOM 1976 O O . THR A 1 267 ? -17.600 11.539 20.634 1.00 92.19 267 THR A O 1
ATOM 1979 N N . ARG A 1 268 ? -15.653 10.933 21.576 1.00 91.81 268 ARG A N 1
ATOM 1980 C CA . ARG A 1 268 ? -14.944 12.185 21.255 1.00 91.81 268 ARG A CA 1
ATOM 1981 C C . ARG A 1 268 ? -14.769 12.401 19.756 1.00 91.81 268 ARG A C 1
ATOM 1983 O O . ARG A 1 268 ? -14.864 13.533 19.296 1.00 91.81 268 ARG A O 1
ATOM 1990 N N . GLU A 1 269 ? -14.538 11.329 19.006 1.00 91.62 269 GLU A N 1
ATOM 1991 C CA . GLU A 1 269 ? -14.262 11.374 17.565 1.00 91.62 269 GLU A CA 1
ATOM 1992 C C . GLU A 1 269 ? -15.507 11.082 16.705 1.00 91.62 269 GLU A C 1
ATOM 1994 O O . GLU A 1 269 ? -15.400 10.890 15.493 1.00 91.62 269 GLU A O 1
ATOM 1999 N N . GLY A 1 270 ? -16.709 11.080 17.299 1.00 85.81 270 GLY A N 1
ATOM 2000 C CA . GLY A 1 270 ? -17.962 10.726 16.620 1.00 85.81 270 GLY A CA 1
ATOM 2001 C C . GLY A 1 270 ? -18.216 11.492 15.315 1.00 85.81 270 GLY A C 1
ATOM 2002 O O . GLY A 1 270 ? -18.638 10.907 14.315 1.00 85.81 270 GLY A O 1
ATOM 2003 N N . SER A 1 271 ? -17.896 12.790 15.279 1.00 84.94 271 SER A N 1
ATOM 2004 C CA . SER A 1 271 ? -18.010 13.610 14.063 1.00 84.94 271 SER A CA 1
ATOM 2005 C C . SER A 1 271 ? -16.996 13.208 12.988 1.00 84.94 271 SER A C 1
ATOM 2007 O O . SER A 1 271 ? -17.343 13.155 11.808 1.00 84.94 271 SER A O 1
ATOM 2009 N N . THR A 1 272 ? -15.770 12.866 13.383 1.00 86.12 272 THR A N 1
ATOM 2010 C CA . THR A 1 272 ? -14.703 12.382 12.499 1.00 86.12 272 THR A CA 1
ATOM 2011 C C . THR A 1 272 ? -15.096 11.047 11.851 1.00 86.12 272 THR A C 1
ATOM 2013 O O . THR A 1 272 ? -14.895 10.845 10.650 1.00 86.12 272 THR A O 1
ATOM 2016 N N . PHE A 1 273 ? -15.726 10.145 12.608 1.00 86.62 273 PHE A N 1
ATOM 2017 C CA . PHE A 1 273 ? -16.167 8.845 12.095 1.00 86.62 273 PHE A CA 1
ATOM 2018 C C . PHE A 1 273 ? -17.318 8.932 11.095 1.00 86.62 273 PHE A C 1
ATOM 2020 O O . PHE A 1 273 ? -17.318 8.187 10.112 1.00 86.62 273 PHE A O 1
ATOM 2027 N N . ALA A 1 274 ? -18.264 9.853 11.305 1.00 81.88 274 ALA A N 1
ATOM 2028 C CA . ALA A 1 274 ? -19.445 10.000 10.454 1.00 81.88 274 ALA A CA 1
ATOM 2029 C C . ALA A 1 274 ? -19.097 10.243 8.974 1.00 81.88 274 ALA A C 1
ATOM 2031 O O . ALA A 1 274 ? -19.785 9.743 8.084 1.00 81.88 274 ALA A O 1
ATOM 2032 N N . TYR A 1 275 ? -18.009 10.970 8.710 1.00 78.00 275 TYR A N 1
ATOM 2033 C CA . TYR A 1 275 ? -17.593 11.335 7.352 1.00 78.00 275 TYR A CA 1
ATOM 2034 C C . TYR A 1 275 ? -16.379 10.551 6.848 1.00 78.00 275 TYR A C 1
ATOM 2036 O O . TYR A 1 275 ? -16.153 10.486 5.640 1.00 78.00 275 TYR A O 1
ATOM 2044 N N . GLY A 1 276 ? -15.590 9.971 7.755 1.00 81.06 276 GLY A N 1
ATOM 2045 C CA . GLY A 1 276 ? -14.265 9.455 7.432 1.00 81.06 276 GLY A CA 1
ATOM 2046 C C . GLY A 1 276 ? -14.137 7.939 7.311 1.00 81.06 276 GLY A C 1
ATOM 2047 O O . GLY A 1 276 ? -13.078 7.502 6.876 1.00 81.06 276 GLY A O 1
ATOM 2048 N N . LEU A 1 277 ? -15.149 7.139 7.680 1.00 87.38 277 LEU A N 1
ATOM 2049 C CA . LEU A 1 277 ? -15.061 5.668 7.681 1.00 87.38 277 LEU A CA 1
ATOM 2050 C C . LEU A 1 277 ? -15.811 4.989 6.521 1.00 87.38 277 LEU A C 1
ATOM 2052 O O . LEU A 1 277 ? -16.945 5.343 6.166 1.00 87.38 277 LEU A O 1
ATOM 2056 N N . ALA A 1 278 ? -15.210 3.928 5.982 1.00 86.75 278 ALA A N 1
ATOM 2057 C CA . ALA A 1 278 ? -15.857 3.016 5.047 1.00 86.75 278 ALA A CA 1
ATOM 2058 C C . ALA A 1 278 ? -16.926 2.167 5.766 1.00 86.75 278 ALA A C 1
ATOM 2060 O O . ALA A 1 278 ? -16.913 2.058 6.995 1.00 86.75 278 ALA A O 1
ATOM 2061 N N . PRO A 1 279 ? -17.869 1.551 5.028 1.00 87.38 279 PRO A N 1
ATOM 2062 C CA . PRO A 1 279 ? -18.967 0.790 5.631 1.00 87.38 279 PRO A CA 1
ATOM 2063 C C . PRO A 1 279 ? -18.517 -0.301 6.617 1.00 87.38 279 PRO A C 1
ATOM 2065 O O . PRO A 1 279 ? -19.011 -0.352 7.737 1.00 87.38 279 PRO A O 1
ATOM 2068 N N . GLN A 1 280 ? -17.524 -1.113 6.246 1.00 87.25 280 GLN A N 1
ATOM 2069 C CA . GLN A 1 280 ? -16.997 -2.194 7.094 1.00 87.25 280 GLN A CA 1
ATOM 2070 C C . GLN A 1 280 ? -16.366 -1.689 8.404 1.00 87.25 280 GLN A C 1
ATOM 2072 O O . GLN A 1 280 ? -16.504 -2.294 9.461 1.00 87.25 280 GLN A O 1
ATOM 2077 N N . GLU A 1 281 ? -15.724 -0.526 8.370 1.00 91.06 281 GLU A N 1
ATOM 2078 C CA . GLU A 1 281 ? -15.112 0.075 9.554 1.00 91.06 281 GLU A CA 1
ATOM 2079 C C . GLU A 1 281 ? -16.142 0.714 10.470 1.00 91.06 281 GLU A C 1
ATOM 2081 O O . GLU A 1 281 ? -15.960 0.710 11.683 1.00 91.06 281 GLU A O 1
ATOM 2086 N N . ARG A 1 282 ? -17.243 1.225 9.908 1.00 90.19 282 ARG A N 1
ATOM 2087 C CA . ARG A 1 282 ? -18.404 1.636 10.702 1.00 90.19 282 ARG A CA 1
ATOM 2088 C C . ARG A 1 282 ? -19.031 0.439 11.411 1.00 90.19 282 ARG A C 1
ATOM 2090 O O . ARG A 1 282 ? -19.375 0.566 12.581 1.00 90.19 282 ARG A O 1
ATOM 2097 N N . ALA A 1 283 ? -19.120 -0.715 10.747 1.00 88.81 283 ALA A N 1
ATOM 2098 C CA . ALA A 1 283 ? -19.580 -1.951 11.380 1.00 88.81 283 ALA A CA 1
ATOM 2099 C C . ALA A 1 283 ? -18.649 -2.380 12.530 1.00 88.81 283 ALA A C 1
ATOM 2101 O O . ALA A 1 283 ? -19.115 -2.688 13.627 1.00 88.81 283 ALA A O 1
ATOM 2102 N N . LEU A 1 284 ? -17.328 -2.308 12.330 1.00 90.19 284 LEU A N 1
ATOM 2103 C CA . LEU A 1 284 ? -16.351 -2.548 13.396 1.00 90.19 284 LEU A CA 1
ATOM 2104 C C . LEU A 1 284 ? -16.483 -1.554 14.552 1.00 90.19 284 LEU A C 1
ATOM 2106 O O . LEU A 1 284 ? -16.486 -1.972 15.707 1.00 90.19 284 LEU A O 1
ATOM 2110 N N . LEU A 1 285 ? -16.614 -0.259 14.262 1.00 93.12 285 LEU A N 1
ATOM 2111 C CA . LEU A 1 285 ? -16.800 0.775 15.277 1.00 93.12 285 LEU A CA 1
ATOM 2112 C C . LEU A 1 285 ? -18.049 0.497 16.124 1.00 93.12 285 LEU A C 1
ATOM 2114 O O . LEU A 1 285 ? -17.960 0.465 17.350 1.00 93.12 285 LEU A O 1
ATOM 2118 N N . ALA A 1 286 ? -19.182 0.213 15.474 1.00 91.69 286 ALA A N 1
ATOM 2119 C CA . ALA A 1 286 ? -20.439 -0.121 16.142 1.00 91.69 286 ALA A CA 1
ATOM 2120 C C . ALA A 1 286 ? -20.310 -1.374 17.022 1.00 91.69 286 ALA A C 1
ATOM 2122 O O . ALA A 1 286 ? -20.908 -1.461 18.097 1.00 91.69 286 ALA A O 1
ATOM 2123 N N . ARG A 1 287 ? -19.500 -2.350 16.599 1.00 90.50 287 ARG A N 1
ATOM 2124 C CA . ARG A 1 287 ? -19.219 -3.537 17.405 1.00 90.50 287 ARG A CA 1
ATOM 2125 C C . ARG A 1 287 ? -18.334 -3.240 18.609 1.00 90.50 287 ARG A C 1
ATOM 2127 O O . ARG A 1 287 ? -18.654 -3.704 19.701 1.00 90.50 287 ARG A O 1
ATOM 2134 N N . ILE A 1 288 ? -17.262 -2.463 18.436 1.00 91.69 288 ILE A N 1
ATOM 2135 C CA . ILE A 1 288 ? -16.408 -2.012 19.547 1.00 91.69 288 ILE A CA 1
ATOM 2136 C C . ILE A 1 288 ? -17.266 -1.294 20.592 1.00 91.69 288 ILE A C 1
ATOM 2138 O O . ILE A 1 288 ? -17.142 -1.580 21.783 1.00 91.69 288 ILE A O 1
ATOM 2142 N N . GLU A 1 289 ? -18.164 -0.411 20.155 1.00 92.50 289 GLU A N 1
ATOM 2143 C CA . GLU A 1 289 ? -19.090 0.315 21.023 1.00 92.50 289 GLU A CA 1
ATOM 2144 C C . GLU A 1 289 ? -20.030 -0.634 21.782 1.00 92.50 289 GLU A C 1
ATOM 2146 O O . GLU A 1 289 ? -20.101 -0.589 23.014 1.00 92.50 289 GLU A O 1
ATOM 2151 N N . ARG A 1 290 ? -20.700 -1.547 21.066 1.00 92.56 290 ARG A N 1
ATOM 2152 C CA . ARG A 1 290 ? -21.621 -2.533 21.649 1.00 92.56 290 ARG A CA 1
ATOM 2153 C C . ARG A 1 290 ? -20.926 -3.418 22.684 1.00 92.56 290 ARG A C 1
ATOM 2155 O O . ARG A 1 290 ? -21.409 -3.541 23.808 1.00 92.56 290 ARG A O 1
ATOM 2162 N N . GLU A 1 291 ? -19.792 -4.021 22.334 1.00 90.62 291 GLU A N 1
ATOM 2163 C CA . GLU A 1 291 ? -19.082 -4.945 23.223 1.00 90.62 291 GLU A CA 1
ATOM 2164 C C . GLU A 1 291 ? -18.460 -4.236 24.427 1.00 90.62 291 GLU A C 1
ATOM 2166 O O . GLU A 1 291 ? -18.523 -4.754 25.543 1.00 90.62 291 GLU A O 1
ATOM 2171 N N . SER A 1 292 ? -17.900 -3.040 24.235 1.00 90.06 292 SER A N 1
ATOM 2172 C CA . SER A 1 292 ? -17.365 -2.247 25.347 1.00 90.06 292 SER A CA 1
ATOM 2173 C C . SER A 1 292 ? -18.468 -1.857 26.327 1.00 90.06 292 SER A C 1
ATOM 2175 O O . SER A 1 292 ? -18.280 -1.986 27.535 1.00 90.06 292 SER A O 1
ATOM 2177 N N . SER A 1 293 ? -19.638 -1.461 25.816 1.00 90.25 293 SER A N 1
ATOM 2178 C CA . SER A 1 293 ? -20.795 -1.103 26.642 1.00 90.25 293 SER A CA 1
ATOM 2179 C C . SER A 1 293 ? -21.305 -2.297 27.446 1.00 90.25 293 SER A C 1
ATOM 2181 O O . SER A 1 293 ? -21.519 -2.176 28.650 1.00 90.25 293 SER A O 1
ATOM 2183 N N . LEU A 1 294 ? -21.432 -3.472 26.816 1.00 89.75 294 LEU A N 1
ATOM 2184 C CA . LEU A 1 294 ? -21.839 -4.706 27.498 1.00 89.75 294 LEU A CA 1
ATOM 2185 C C . LEU A 1 294 ? -20.850 -5.112 28.595 1.00 89.75 294 LEU A C 1
ATOM 2187 O O . LEU A 1 294 ? -21.268 -5.511 29.679 1.00 89.75 294 LEU A O 1
ATOM 2191 N N . ARG A 1 295 ? -19.540 -4.994 28.348 1.00 87.88 295 ARG A N 1
ATOM 2192 C CA . ARG A 1 295 ? -18.515 -5.327 29.349 1.00 87.88 295 ARG A CA 1
ATOM 2193 C C . ARG A 1 295 ? -18.493 -4.346 30.514 1.00 87.88 295 ARG A C 1
ATOM 2195 O O . ARG A 1 295 ? -18.335 -4.787 31.648 1.00 87.88 295 ARG A O 1
ATO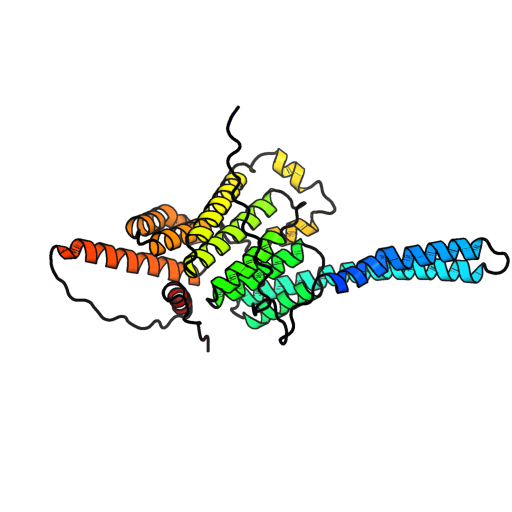M 2202 N N . MET A 1 296 ? -18.693 -3.054 30.259 1.00 87.19 296 MET A N 1
ATOM 2203 C CA . MET A 1 296 ? -18.833 -2.059 31.325 1.00 87.19 296 MET A CA 1
ATOM 2204 C C . MET A 1 296 ? -20.088 -2.310 32.165 1.00 87.19 296 MET A C 1
ATOM 2206 O O . MET A 1 296 ? -19.995 -2.374 33.386 1.00 87.19 296 MET A O 1
ATOM 2210 N N . GLN A 1 297 ? -21.233 -2.574 31.525 1.00 87.06 297 GLN A N 1
ATOM 2211 C CA . GLN A 1 297 ? -22.455 -2.959 32.235 1.00 87.06 297 GLN A CA 1
ATOM 2212 C C . GLN A 1 297 ? -22.249 -4.235 33.055 1.00 87.06 297 GLN A C 1
ATOM 2214 O O . GLN A 1 297 ? -22.656 -4.280 34.206 1.00 87.06 297 GLN A O 1
ATOM 2219 N N . ALA A 1 298 ? -21.579 -5.257 32.517 1.00 83.12 298 ALA A N 1
ATOM 2220 C CA . ALA A 1 298 ? -21.284 -6.490 33.248 1.00 83.12 298 ALA A CA 1
ATOM 2221 C C . ALA A 1 298 ? -20.375 -6.256 34.472 1.00 83.12 298 ALA A C 1
ATOM 2223 O O . ALA A 1 298 ? -20.592 -6.868 35.519 1.00 83.12 298 ALA A O 1
ATOM 2224 N N . GLN A 1 299 ? -19.389 -5.357 34.361 1.00 80.19 299 GLN A N 1
ATOM 2225 C CA . GLN A 1 299 ? -18.543 -4.942 35.486 1.00 80.19 299 GLN A CA 1
ATOM 2226 C C . GLN A 1 299 ? -19.348 -4.196 36.561 1.00 80.19 299 GLN A C 1
ATOM 2228 O O . GLN A 1 299 ? -19.141 -4.445 37.749 1.00 80.19 299 GLN A O 1
ATOM 2233 N N . ASP A 1 300 ? -20.323 -3.376 36.166 1.00 74.69 300 ASP A N 1
ATOM 2234 C CA . ASP A 1 300 ? -21.249 -2.710 37.093 1.00 74.69 300 ASP A CA 1
ATOM 2235 C C . ASP A 1 300 ? -22.270 -3.693 37.716 1.00 74.69 300 ASP A C 1
ATOM 2237 O O . ASP A 1 300 ? -22.648 -3.572 38.885 1.00 74.69 300 ASP A O 1
ATOM 2241 N N . VAL A 1 301 ? -22.678 -4.724 36.968 1.00 58.88 301 VAL A N 1
ATOM 2242 C CA . VAL A 1 301 ? -23.643 -5.787 37.328 1.00 58.88 301 VAL A CA 1
ATOM 2243 C C . VAL A 1 301 ? -23.050 -6.828 38.289 1.00 58.88 301 VAL A C 1
ATOM 2245 O O . VAL A 1 301 ? -23.798 -7.559 38.933 1.00 58.88 301 VAL A O 1
ATOM 2248 N N . HIS A 1 302 ? -21.743 -6.823 38.577 1.00 52.91 302 HIS A N 1
ATOM 2249 C CA . HIS A 1 302 ? -21.226 -7.465 39.801 1.00 52.91 302 HIS A CA 1
ATOM 2250 C C . HIS A 1 302 ? -21.731 -6.810 41.112 1.00 52.91 302 HIS A C 1
ATOM 2252 O O . HIS A 1 302 ? -21.359 -7.244 42.201 1.00 52.91 302 HIS A O 1
ATOM 2258 N N . ARG A 1 303 ? -22.667 -5.846 41.030 1.00 53.56 303 ARG A N 1
ATOM 2259 C CA . ARG A 1 303 ? -23.574 -5.436 42.120 1.00 53.56 303 ARG A CA 1
ATOM 2260 C C . ARG A 1 303 ? -24.997 -6.022 42.078 1.00 53.56 303 ARG A C 1
ATOM 2262 O O . ARG A 1 303 ? -25.664 -5.951 43.102 1.00 53.56 303 ARG A O 1
ATOM 2269 N N . THR A 1 304 ? -25.479 -6.609 40.976 1.00 45.56 304 THR A N 1
ATOM 2270 C CA . THR A 1 304 ? -26.792 -7.300 40.902 1.00 45.56 304 THR A CA 1
ATOM 2271 C C . THR A 1 304 ? -26.846 -8.236 39.684 1.00 45.56 304 THR A C 1
ATOM 2273 O O . THR A 1 304 ? -26.627 -7.743 38.587 1.00 45.56 304 THR A O 1
ATOM 2276 N N . PRO A 1 305 ? -27.172 -9.540 39.787 1.00 46.72 305 PRO A N 1
ATOM 2277 C CA . PRO A 1 305 ? -27.092 -10.451 38.642 1.00 46.72 305 PRO A CA 1
ATOM 2278 C C . PRO A 1 305 ? -28.265 -10.277 37.662 1.00 46.72 305 PRO A C 1
ATOM 2280 O O . PRO A 1 305 ? -29.426 -10.312 38.070 1.00 46.72 305 PRO A O 1
ATOM 2283 N N . ALA A 1 306 ? -27.973 -10.177 36.360 1.00 49.75 306 ALA A N 1
ATO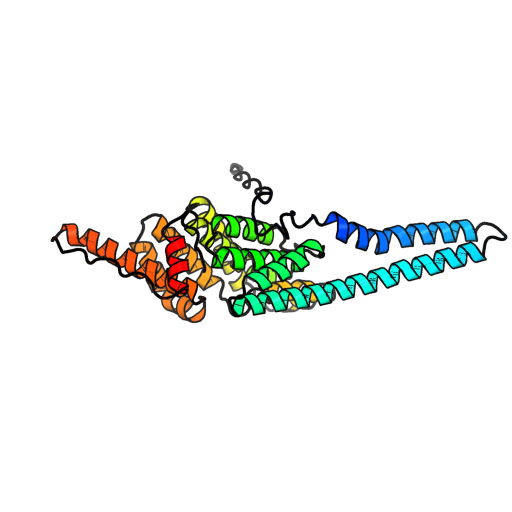M 2284 C CA . ALA A 1 306 ? -28.974 -10.238 35.292 1.00 49.75 306 ALA A CA 1
ATOM 2285 C C . ALA A 1 306 ? -28.528 -11.122 34.112 1.00 49.75 306 ALA A C 1
ATOM 2287 O O . ALA A 1 306 ? -27.342 -11.261 33.817 1.00 49.75 306 ALA A O 1
ATOM 2288 N N . ARG A 1 307 ? -29.536 -11.744 33.484 1.00 46.88 307 ARG A N 1
ATOM 2289 C CA . ARG A 1 307 ? -29.478 -12.769 32.427 1.00 46.88 307 ARG A CA 1
ATOM 2290 C C . ARG A 1 307 ? -28.766 -12.304 31.153 1.00 46.88 307 ARG A C 1
ATOM 2292 O O . ARG A 1 307 ? -29.026 -11.216 30.654 1.00 46.88 307 ARG A O 1
ATOM 2299 N N . ILE A 1 308 ? -27.974 -13.212 30.587 1.00 47.41 308 ILE A N 1
ATOM 2300 C CA . ILE A 1 308 ? -27.301 -13.072 29.291 1.00 47.41 308 ILE A CA 1
ATOM 2301 C C . ILE A 1 308 ? -28.264 -13.516 28.180 1.00 47.41 308 ILE A C 1
ATOM 2303 O O . ILE A 1 308 ? -28.849 -14.595 28.273 1.00 47.41 308 ILE A O 1
ATOM 2307 N N . ALA A 1 309 ? -28.432 -12.684 27.151 1.00 49.97 309 ALA A N 1
ATOM 2308 C CA . ALA A 1 309 ? -29.138 -13.027 25.917 1.00 49.97 309 ALA A CA 1
ATOM 2309 C C . ALA A 1 309 ? -28.163 -13.620 24.883 1.00 49.97 309 ALA A C 1
ATOM 2311 O O . ALA A 1 309 ? -26.999 -13.220 24.826 1.00 49.97 309 ALA A O 1
ATOM 2312 N N . GLU A 1 310 ? -28.644 -14.573 24.084 1.00 43.84 310 GLU A N 1
ATOM 2313 C CA . GLU A 1 310 ? -27.858 -15.262 23.055 1.00 43.84 310 GLU A CA 1
ATOM 2314 C C . GLU A 1 310 ? -27.531 -14.365 21.846 1.00 43.84 310 GLU A C 1
ATOM 2316 O O . GLU A 1 310 ? -28.342 -13.514 21.466 1.00 43.84 310 GLU A O 1
ATOM 2321 N N . PRO A 1 311 ? -26.357 -14.557 21.213 1.00 45.53 311 PRO A N 1
ATOM 2322 C CA . PRO A 1 311 ? -25.958 -13.799 20.035 1.00 45.53 311 PRO A CA 1
ATOM 2323 C C . PRO A 1 311 ? -26.708 -14.263 18.777 1.00 45.53 311 PRO A C 1
ATOM 2325 O O . PRO A 1 311 ? -26.744 -15.449 18.450 1.00 45.53 311 PRO A O 1
ATOM 2328 N N . VAL A 1 312 ? -27.264 -13.297 18.045 1.00 45.81 312 VAL A N 1
ATOM 2329 C CA . VAL A 1 312 ? -27.830 -13.476 16.700 1.00 45.81 312 VAL A CA 1
ATOM 2330 C C . VAL A 1 312 ? -26.695 -13.433 15.674 1.00 45.81 312 VAL A C 1
ATOM 2332 O O . VAL A 1 312 ? -25.791 -12.605 15.789 1.00 45.81 312 VAL A O 1
ATOM 2335 N N . ALA A 1 313 ? -26.725 -14.339 14.694 1.00 47.22 313 ALA A N 1
ATOM 2336 C CA . ALA A 1 313 ? -25.739 -14.383 13.618 1.00 47.22 313 ALA A CA 1
ATOM 2337 C C . ALA A 1 313 ? -25.916 -13.195 12.647 1.00 47.22 313 ALA A C 1
ATOM 2339 O O . ALA A 1 313 ? -27.055 -12.816 12.373 1.00 47.22 313 ALA A O 1
ATOM 2340 N N . PRO A 1 314 ? -24.821 -12.619 12.125 1.00 51.03 314 PRO A N 1
ATOM 2341 C CA . PRO A 1 314 ? -24.886 -11.474 11.225 1.00 51.03 314 PRO A CA 1
ATOM 2342 C C . PRO A 1 314 ? -25.327 -11.857 9.804 1.00 51.03 314 PRO A C 1
ATOM 2344 O O . PRO A 1 314 ? -24.775 -12.784 9.208 1.00 51.03 314 PRO A O 1
ATOM 2347 N N . ASP A 1 315 ? -26.277 -11.101 9.245 1.00 56.03 315 ASP A N 1
ATOM 2348 C CA . ASP A 1 315 ? -26.753 -11.233 7.856 1.00 56.03 315 ASP A CA 1
ATOM 2349 C C . ASP A 1 315 ? -25.991 -10.306 6.872 1.00 56.03 315 ASP A C 1
ATOM 2351 O O . ASP A 1 315 ? -26.130 -10.446 5.654 1.00 56.03 315 ASP A O 1
ATOM 2355 N N . ASP A 1 316 ? -25.167 -9.365 7.363 1.00 69.62 316 ASP A N 1
ATOM 2356 C CA . ASP A 1 316 ? -24.456 -8.365 6.546 1.00 69.62 316 ASP A CA 1
ATOM 2357 C C . ASP A 1 316 ? -22.960 -8.726 6.345 1.00 69.62 316 ASP A C 1
ATOM 2359 O O . ASP A 1 316 ? -22.229 -8.916 7.321 1.00 69.62 316 ASP A O 1
ATOM 2363 N N . PRO A 1 317 ? -22.428 -8.773 5.103 1.00 64.31 317 PRO A N 1
ATOM 2364 C CA . PRO A 1 317 ? -20.994 -8.960 4.846 1.00 64.31 317 PRO A CA 1
ATOM 2365 C C . PRO A 1 317 ? -20.076 -7.924 5.523 1.00 64.31 317 PRO A C 1
ATOM 2367 O O . PRO A 1 317 ? -18.888 -8.199 5.710 1.00 64.31 317 PRO A O 1
ATOM 2370 N N . SER A 1 318 ? -20.585 -6.748 5.903 1.00 69.12 318 SER A N 1
ATOM 2371 C CA . SER A 1 318 ? -19.841 -5.769 6.705 1.00 69.12 318 SER A CA 1
ATOM 2372 C C . SER A 1 318 ? -19.597 -6.244 8.147 1.00 69.12 318 SER A C 1
ATOM 2374 O O . SER A 1 318 ? -18.542 -5.965 8.722 1.00 69.12 318 SER A O 1
ATOM 2376 N N . GLU A 1 319 ? -20.513 -7.040 8.703 1.00 72.44 319 GLU A N 1
ATOM 2377 C CA . GLU A 1 319 ? -20.399 -7.632 10.038 1.00 72.44 319 GLU A CA 1
ATOM 2378 C C . GLU A 1 319 ? -19.441 -8.831 10.047 1.00 72.44 319 GLU A C 1
ATOM 2380 O O . GLU A 1 319 ? -18.684 -8.988 11.005 1.00 72.44 319 GLU A O 1
ATOM 2385 N N . ALA A 1 320 ? -19.359 -9.594 8.948 1.00 71.31 320 ALA A N 1
ATOM 2386 C CA . ALA A 1 320 ? -18.374 -10.673 8.794 1.00 71.31 320 ALA A CA 1
ATOM 2387 C C . ALA A 1 320 ? -16.920 -10.158 8.845 1.00 71.31 320 ALA A C 1
ATOM 2389 O O . ALA A 1 320 ? -16.028 -10.823 9.379 1.00 71.31 320 ALA A O 1
ATOM 2390 N N . TRP A 1 321 ? -16.670 -8.949 8.326 1.00 78.31 321 TRP A N 1
ATOM 2391 C CA . TRP A 1 321 ? -15.362 -8.300 8.455 1.00 78.31 321 TRP A CA 1
ATOM 2392 C C . TRP A 1 321 ? -15.057 -7.928 9.905 1.00 78.31 321 TRP A C 1
ATOM 2394 O O . TRP A 1 321 ? -13.944 -8.161 10.379 1.00 78.31 321 TRP A O 1
ATOM 2404 N N . ALA A 1 322 ? -16.054 -7.416 10.629 1.00 74.06 322 ALA A N 1
ATOM 2405 C CA . ALA A 1 322 ? -15.920 -7.165 12.055 1.00 74.06 322 ALA A CA 1
ATOM 2406 C C . ALA A 1 322 ? -15.684 -8.473 12.833 1.00 74.06 322 ALA A C 1
ATOM 2408 O O . ALA A 1 322 ? -14.824 -8.484 13.702 1.00 74.06 322 ALA A O 1
ATOM 2409 N N . ASP A 1 323 ? -16.341 -9.592 12.504 1.00 77.88 323 ASP A N 1
ATOM 2410 C CA . ASP A 1 323 ? -16.090 -10.896 13.154 1.00 77.88 323 ASP A CA 1
ATOM 2411 C C . ASP A 1 323 ? -14.622 -11.318 13.066 1.00 77.88 323 ASP A C 1
ATOM 2413 O O . ASP A 1 323 ? -14.029 -11.720 14.070 1.00 77.88 323 ASP A O 1
ATOM 2417 N N . ALA A 1 324 ? -14.006 -11.157 11.892 1.00 74.12 324 ALA A N 1
ATOM 2418 C CA . ALA A 1 324 ? -12.603 -11.507 11.684 1.00 74.12 324 ALA A CA 1
ATOM 2419 C C . ALA A 1 324 ? -11.639 -10.710 12.585 1.00 74.12 324 ALA A C 1
ATOM 2421 O O . ALA A 1 324 ? -10.563 -11.203 12.922 1.00 74.12 324 ALA A O 1
ATOM 2422 N N . VAL A 1 325 ? -12.009 -9.491 12.994 1.00 74.94 325 VAL A N 1
ATOM 2423 C CA . VAL A 1 325 ? -11.210 -8.665 13.919 1.00 74.94 325 VAL A CA 1
ATOM 2424 C C . VAL A 1 325 ? -11.276 -9.203 15.352 1.00 74.94 325 VAL A C 1
ATOM 2426 O O . VAL A 1 325 ? -10.294 -9.128 16.097 1.00 74.94 325 VAL A O 1
ATOM 2429 N N . PHE A 1 326 ? -12.424 -9.742 15.763 1.00 77.81 326 PHE A N 1
ATOM 2430 C CA . PHE A 1 326 ? -12.639 -10.217 17.133 1.00 77.81 326 PHE A CA 1
ATOM 2431 C C . PHE A 1 326 ? -12.161 -11.659 17.330 1.00 77.81 326 PHE A C 1
ATOM 2433 O O . PHE A 1 326 ? -11.702 -11.993 18.424 1.00 77.81 326 PHE A O 1
ATOM 2440 N N . GLU A 1 327 ? -12.159 -12.474 16.272 1.00 77.38 327 GLU A N 1
ATOM 2441 C CA . GLU A 1 327 ? -11.671 -13.857 16.269 1.00 77.38 327 GLU A CA 1
ATOM 2442 C C . GLU A 1 327 ? -10.385 -14.010 15.426 1.00 77.38 327 GLU A C 1
ATOM 2444 O O . GLU A 1 327 ? -10.418 -14.549 14.312 1.00 77.38 327 GLU A O 1
ATOM 2449 N N . PRO A 1 328 ? -9.219 -13.557 15.937 1.00 58.38 328 PRO A N 1
ATOM 2450 C CA . PRO A 1 328 ? -7.959 -13.621 15.202 1.00 58.38 328 PRO A CA 1
ATOM 2451 C C . PRO A 1 328 ? -7.616 -15.076 14.849 1.00 58.38 328 PRO A C 1
ATOM 2453 O O . PRO A 1 328 ? -7.353 -15.901 15.722 1.00 58.38 328 PRO A O 1
ATOM 2456 N N . GLY A 1 329 ? -7.632 -15.393 13.552 1.00 54.97 329 GLY A N 1
ATOM 2457 C CA . GLY A 1 329 ? -7.362 -16.734 13.018 1.00 54.97 329 GLY A CA 1
ATOM 2458 C C . GLY A 1 329 ? -8.538 -17.375 12.278 1.00 54.97 329 GLY A C 1
ATOM 2459 O O . GLY A 1 329 ? -8.324 -18.310 11.500 1.00 54.97 329 GLY A O 1
ATOM 2460 N N . ARG A 1 330 ? -9.765 -16.857 12.428 1.00 56.84 330 ARG A N 1
ATOM 2461 C CA . ARG A 1 330 ? -10.903 -17.293 11.612 1.00 56.84 330 ARG A CA 1
ATOM 2462 C C . ARG A 1 330 ? -10.857 -16.574 10.267 1.00 56.84 330 ARG A C 1
ATOM 2464 O O . ARG A 1 330 ? -11.112 -15.379 10.172 1.00 56.84 330 ARG A O 1
ATOM 2471 N N . ARG A 1 331 ? -10.492 -17.298 9.206 1.00 54.09 331 ARG A N 1
ATOM 2472 C CA . ARG A 1 331 ? -10.546 -16.749 7.842 1.00 54.09 331 ARG A CA 1
ATOM 2473 C C . ARG A 1 331 ? -11.999 -16.464 7.474 1.00 54.09 331 ARG A C 1
ATOM 2475 O O . ARG A 1 331 ? -12.833 -17.362 7.595 1.00 54.09 331 ARG A O 1
ATOM 2482 N N . MET A 1 332 ? -12.278 -15.269 6.954 1.00 52.75 332 MET A N 1
ATOM 2483 C CA . MET A 1 332 ? -13.541 -15.030 6.260 1.00 52.75 332 MET A CA 1
ATOM 2484 C C . MET A 1 332 ? -13.605 -15.949 5.042 1.00 52.75 332 MET A C 1
ATOM 2486 O O . MET A 1 332 ? -12.860 -15.789 4.075 1.00 52.75 332 MET A O 1
ATOM 2490 N N . VAL A 1 333 ? -14.499 -16.933 5.090 1.00 48.88 333 VAL A N 1
ATOM 2491 C CA . VAL A 1 333 ? -14.877 -17.700 3.906 1.00 48.88 333 VAL A CA 1
ATOM 2492 C C . VAL A 1 333 ? -15.942 -16.880 3.191 1.00 48.88 333 VAL A C 1
ATOM 2494 O O . VAL A 1 333 ? -17.134 -17.070 3.414 1.00 48.88 333 VAL A O 1
ATOM 2497 N N . VAL A 1 334 ? -15.506 -15.912 2.383 1.00 48.28 334 VAL A N 1
ATOM 2498 C CA . VAL A 1 334 ? -16.411 -15.217 1.463 1.00 48.28 334 VAL A CA 1
ATOM 2499 C C . VAL A 1 334 ? -16.820 -16.246 0.411 1.00 48.28 334 VAL A C 1
ATOM 2501 O O . VAL A 1 334 ? -15.966 -16.722 -0.340 1.00 48.28 334 VAL A O 1
ATOM 2504 N N . ARG A 1 335 ? -18.086 -16.668 0.450 1.00 43.00 335 ARG A N 1
ATOM 2505 C CA . ARG A 1 335 ? -18.678 -17.521 -0.586 1.00 43.00 335 ARG A CA 1
ATOM 2506 C C . ARG A 1 335 ? -18.916 -16.728 -1.861 1.00 43.00 335 ARG A C 1
ATOM 2508 O O . ARG A 1 335 ? -19.291 -15.542 -1.743 1.00 43.00 335 ARG A O 1
#

Sequence (335 aa):
MAPHGNTPSAPAVPVADAQNRYFRRGGRLVRGRLLPSALLFGSLLGAPTVLVVLAGLFGAIDGLEILAVLCAALAALCFFGSVVAAWALIFVTTSKLDKADFALFQGNRGLAMENAQWVLAWMFRSDKRMRAFYMLALVAEQNGDFAEAAAVFTAAQASTPLMAASRHETRARALITGHLALCLAAAGDLAGARFQLQRCHAALADIGKGGGFFSFLNDDAHFGAAGLNSSLALLEPRRDPRALAALAGALLAFREGNHYAALDLVTREGSTFAYGLAPQERALLARIERESSLRMQAQDVHRTPARIAEPVAPDDPSEAWADAVFEPGRRMVVR

pLDDT: mean 82.95, std 17.19, range [37.06, 97.81]

Foldseek 3Di:
DDDPPPPPDDPPLPPLPCPQCLQDDPNHGLDALCPLCCQLCCLQPNQLVVLQVVLVVLCVDPPSNVVSVVSNVVSVVSNVVSVVVVVVLLVLLVVLLVQLVVCVVVVVLVSNSVSLSVCSNNPPQLLSVLSSLLSSLSSCLLQLVLVSSLSSLSVSLVSQDPPAQLQLSLQLLLQSLLSNLQSCLLLVVLVSSVVSLVSNVVSVVVNVVCPDPVSVVSNPPDPPRVSSSVSSCPPPVQADSVLSSLLSVLSSCVSVVNLVSSQVSCVVCVVVNVRHDDLLSVLLSVVSNVVSVVVVVVVVCVVPDDDDDDDDDDPDSSNLSNVSSVDNPDGPPPD

Radius of gyration: 25.34 Å; chains: 1; bounding box: 68×50×88 Å